Protein AF-A0A1Y2BRL6-F1 (afdb_monomer_lite)

Secondary structure (DSSP, 8-state):
----SSSHHHHHHHHHHHHHHHHHHHHHHHHHHHSSEEEE--GGGS-HHHHHHHHHHHHH-SSS--EEEEEEEEPPS-THHHHTS-HHHHHHHHHHHHHHHHHSTTTHHHHHHTT--S-GGG----TT-EETTEEEEEE-SSEEEEEE-BTTB-EEEEEEE-SSEEEEEEEESS--HHHHHHHHHHHHHHHHHHHSPP-----

pLDDT: mean 74.44, std 17.27, range [34.88, 94.88]

Structure (mmCIF, N/CA/C/O backbone):
data_AF-A0A1Y2BRL6-F1
#
_entry.id   AF-A0A1Y2BRL6-F1
#
loop_
_atom_site.group_PDB
_atom_site.id
_atom_site.type_symbol
_atom_site.label_atom_id
_atom_site.label_alt_id
_atom_site.label_comp_id
_atom_site.label_asym_id
_atom_site.label_entity_id
_atom_site.label_seq_id
_atom_site.pdbx_PDB_ins_code
_atom_site.Cartn_x
_atom_site.Cartn_y
_atom_site.Cartn_z
_atom_site.occupancy
_atom_site.B_iso_or_equiv
_atom_site.auth_seq_id
_atom_site.auth_comp_id
_atom_site.auth_asym_id
_atom_site.auth_atom_id
_atom_site.pdbx_PDB_model_num
ATOM 1 N N . MET A 1 1 ? -29.954 5.516 33.398 1.00 39.94 1 MET A N 1
ATOM 2 C CA . MET A 1 1 ? -30.327 4.181 32.870 1.00 39.94 1 MET A CA 1
ATOM 3 C C . MET A 1 1 ? -30.907 4.400 31.476 1.00 39.94 1 MET A C 1
ATOM 5 O O . MET A 1 1 ? -31.797 5.218 31.377 1.00 39.94 1 MET A O 1
ATOM 9 N N . GLY A 1 2 ? -30.430 3.829 30.373 1.00 38.41 2 GLY A N 1
ATOM 10 C CA . GLY A 1 2 ? -29.418 2.798 30.198 1.00 38.41 2 GLY A CA 1
ATOM 11 C C . GLY A 1 2 ? -28.639 2.985 28.890 1.00 38.41 2 GLY A C 1
ATOM 12 O O . GLY A 1 2 ? -29.201 3.290 27.846 1.00 38.41 2 GLY A O 1
ATOM 13 N N . ARG A 1 3 ? -27.325 2.765 28.984 1.00 45.12 3 ARG A N 1
ATOM 14 C CA . ARG A 1 3 ? -26.440 2.448 27.861 1.00 45.12 3 ARG A CA 1
ATOM 15 C C . ARG A 1 3 ? -26.805 1.051 27.358 1.00 45.12 3 ARG A C 1
ATOM 17 O O . ARG A 1 3 ? -26.467 0.087 28.038 1.00 45.12 3 ARG A O 1
ATOM 24 N N . LYS A 1 4 ? -27.474 0.930 26.211 1.00 42.34 4 LYS A N 1
ATOM 25 C CA . LYS A 1 4 ? -27.609 -0.338 25.467 1.00 42.34 4 LYS A CA 1
ATOM 26 C C . LYS A 1 4 ? -27.810 -0.091 23.964 1.00 42.34 4 LYS A C 1
ATOM 28 O O . LYS A 1 4 ? -28.773 -0.576 23.399 1.00 42.34 4 LYS A O 1
ATOM 33 N N . GLU A 1 5 ? -26.906 0.634 23.305 1.00 41.31 5 GLU A N 1
ATOM 34 C CA . GLU A 1 5 ? -26.904 0.679 21.823 1.00 41.31 5 GLU A CA 1
ATOM 35 C C . GLU A 1 5 ? -25.523 0.491 21.174 1.00 41.31 5 GLU A C 1
ATOM 37 O O . GLU A 1 5 ? -25.435 0.237 19.980 1.00 41.31 5 GLU A O 1
ATOM 42 N N . THR A 1 6 ? -24.424 0.477 21.932 1.00 44.44 6 THR A N 1
ATOM 43 C CA . THR A 1 6 ? -23.069 0.406 21.351 1.00 44.44 6 THR A CA 1
ATOM 44 C C . THR A 1 6 ? -22.516 -1.008 21.126 1.00 44.44 6 THR A C 1
ATOM 46 O O . THR A 1 6 ? -21.435 -1.149 20.565 1.00 44.44 6 THR A O 1
ATOM 49 N N . ALA A 1 7 ? -23.222 -2.073 21.525 1.00 44.88 7 ALA A N 1
ATOM 50 C CA . ALA A 1 7 ? -22.682 -3.440 21.464 1.00 44.88 7 ALA A CA 1
ATOM 51 C C . ALA A 1 7 ? -23.012 -4.207 20.163 1.00 44.88 7 ALA A C 1
ATOM 53 O O . ALA A 1 7 ? -22.203 -5.021 19.713 1.00 44.88 7 ALA A O 1
ATOM 54 N N . ASN A 1 8 ? -24.154 -3.931 19.517 1.00 44.16 8 ASN A N 1
ATOM 55 C CA . ASN A 1 8 ? -24.633 -4.729 18.373 1.00 44.16 8 ASN A CA 1
ATOM 56 C C . ASN A 1 8 ? -23.974 -4.384 17.027 1.00 44.16 8 ASN A C 1
ATOM 58 O O . ASN A 1 8 ? -23.940 -5.229 16.135 1.00 44.16 8 ASN A O 1
ATOM 62 N N . MET A 1 9 ? -23.390 -3.190 16.885 1.00 41.25 9 MET A N 1
ATOM 63 C CA . MET A 1 9 ? -22.643 -2.810 15.676 1.00 41.25 9 MET A CA 1
ATOM 64 C C . MET A 1 9 ? -21.350 -3.632 15.505 1.00 41.25 9 MET A C 1
ATOM 66 O O . MET A 1 9 ? -20.935 -3.899 14.380 1.00 41.25 9 MET A O 1
ATOM 70 N N . SER A 1 10 ? -20.758 -4.114 16.608 1.00 61.09 10 SER A N 1
ATOM 71 C CA . SER A 1 10 ? -19.451 -4.790 16.597 1.00 61.09 10 SER A CA 1
ATOM 72 C C . SER A 1 10 ? -19.470 -6.189 15.969 1.00 61.09 10 SER A C 1
ATOM 74 O O . SER A 1 10 ? -18.522 -6.569 15.285 1.00 61.09 10 SER A O 1
ATOM 76 N N . HIS A 1 11 ? -20.548 -6.958 16.149 1.00 47.69 11 HIS A N 1
ATOM 77 C CA . HIS A 1 11 ? -20.628 -8.327 15.635 1.00 47.69 11 HIS A CA 1
ATOM 78 C C . HIS A 1 11 ? -20.943 -8.367 14.143 1.00 47.69 11 HIS A C 1
ATOM 80 O O . HIS A 1 11 ? -20.344 -9.158 13.424 1.00 47.69 11 HIS A O 1
ATOM 86 N N . LEU A 1 12 ? -21.825 -7.486 13.667 1.00 47.12 12 LEU A N 1
ATOM 87 C CA . LEU A 1 12 ? -22.151 -7.362 12.245 1.00 47.12 12 LEU A CA 1
ATOM 88 C C . LEU A 1 12 ? -20.961 -6.848 11.430 1.00 47.12 12 LEU A C 1
ATOM 90 O O . LEU A 1 12 ? -20.689 -7.386 10.363 1.00 47.12 12 LEU A O 1
ATOM 94 N N . GLN A 1 13 ? -20.203 -5.879 11.953 1.00 51.66 13 GLN A N 1
ATOM 95 C CA . GLN A 1 13 ? -18.965 -5.415 11.319 1.00 51.66 13 GLN A CA 1
ATOM 96 C C . GLN A 1 13 ? -17.903 -6.516 11.283 1.00 51.66 13 GLN A C 1
ATOM 98 O O . GLN A 1 13 ? -17.329 -6.774 10.231 1.00 51.66 13 GLN A O 1
ATOM 103 N N . ARG A 1 14 ? -17.689 -7.234 12.393 1.00 48.72 14 ARG A N 1
ATOM 104 C CA . ARG A 1 14 ? -16.751 -8.370 12.434 1.00 48.72 14 ARG A CA 1
ATOM 105 C C . ARG A 1 14 ? -17.177 -9.517 11.521 1.00 48.72 14 ARG A C 1
ATOM 107 O O . ARG A 1 14 ? -16.322 -10.138 10.903 1.00 48.72 14 ARG A O 1
ATOM 114 N N . PHE A 1 15 ? -18.477 -9.780 11.405 1.00 48.25 15 PHE A N 1
ATOM 115 C CA . PHE A 1 15 ? -19.015 -10.804 10.512 1.00 48.25 15 PHE A CA 1
ATOM 116 C C . PHE A 1 15 ? -18.902 -10.398 9.037 1.00 48.25 15 PHE A C 1
ATOM 118 O O . PHE A 1 15 ? -18.554 -11.221 8.194 1.00 48.25 15 PHE A O 1
ATOM 125 N N . ALA A 1 16 ? -19.130 -9.123 8.712 1.00 49.31 16 ALA A N 1
ATOM 126 C CA . ALA A 1 16 ? -18.907 -8.587 7.370 1.00 49.31 16 ALA A CA 1
ATOM 127 C C . ALA A 1 16 ? -17.417 -8.626 6.990 1.00 49.31 16 ALA A C 1
ATOM 129 O O . ALA A 1 16 ? -17.071 -9.017 5.875 1.00 49.31 16 ALA A O 1
ATOM 130 N N . VAL A 1 17 ? -16.523 -8.307 7.932 1.00 48.41 17 VAL A N 1
ATOM 131 C CA . VAL A 1 17 ? -15.072 -8.452 7.759 1.00 48.41 17 VAL A CA 1
ATOM 132 C C . VAL A 1 17 ? -14.705 -9.925 7.565 1.00 48.41 17 VAL A C 1
ATOM 134 O O . VAL A 1 17 ? -14.016 -10.241 6.604 1.00 48.41 17 VAL A O 1
ATOM 137 N N . SER A 1 18 ? -15.218 -10.853 8.380 1.00 44.41 18 SER A N 1
ATOM 138 C CA . SER A 1 18 ? -14.871 -12.280 8.275 1.00 44.41 18 SER A CA 1
ATOM 139 C C . SER A 1 18 ? -15.376 -12.943 6.989 1.00 44.41 18 SER A C 1
ATOM 141 O O . SER A 1 18 ? -14.661 -13.744 6.381 1.00 44.41 18 SER A O 1
ATOM 143 N N . THR A 1 19 ? -16.575 -12.591 6.518 1.00 46.12 19 THR A N 1
ATOM 144 C CA . THR A 1 19 ? -17.104 -13.095 5.238 1.00 46.12 19 THR A CA 1
ATOM 145 C C . THR A 1 19 ? -16.355 -12.505 4.044 1.00 46.12 19 THR A C 1
ATOM 147 O O . THR A 1 19 ? -16.078 -13.229 3.082 1.00 46.12 19 THR A O 1
ATOM 150 N N . THR A 1 20 ? -15.928 -11.242 4.129 1.00 53.34 20 THR A N 1
ATOM 151 C CA . THR A 1 20 ? -15.038 -10.613 3.137 1.00 53.34 20 THR A CA 1
ATOM 152 C C . THR A 1 20 ? -13.656 -11.270 3.132 1.00 53.34 20 THR A C 1
ATOM 154 O O . THR A 1 20 ? -13.141 -11.588 2.063 1.00 53.34 20 THR A O 1
ATOM 157 N N . VAL A 1 21 ? -13.089 -11.566 4.307 1.00 48.84 21 VAL A N 1
ATOM 158 C CA . VAL A 1 21 ? -11.812 -12.285 4.454 1.00 48.84 21 VAL A CA 1
ATOM 159 C C . VAL A 1 21 ? -11.911 -13.694 3.874 1.00 48.84 21 VAL A C 1
ATOM 161 O O . VAL A 1 21 ? -11.007 -14.113 3.169 1.00 48.84 21 VAL A O 1
ATOM 164 N N . THR A 1 22 ? -13.012 -14.418 4.098 1.00 48.81 22 THR A N 1
ATOM 165 C CA . THR A 1 22 ? -13.165 -15.808 3.625 1.00 48.81 22 THR A CA 1
ATOM 166 C C . THR A 1 22 ? -13.358 -15.886 2.113 1.00 48.81 22 THR A C 1
ATOM 168 O O . THR A 1 22 ? -12.638 -16.614 1.433 1.00 48.81 22 THR A O 1
ATOM 171 N N . THR A 1 23 ? -14.290 -15.098 1.564 1.00 51.53 23 THR A N 1
ATOM 172 C CA . THR A 1 23 ? -14.472 -14.968 0.102 1.00 51.53 23 THR A CA 1
ATOM 173 C C . THR A 1 23 ? -13.183 -14.477 -0.545 1.00 51.53 23 THR A C 1
ATOM 175 O O . THR A 1 23 ? -12.819 -14.865 -1.656 1.00 51.53 23 THR A O 1
ATOM 178 N N . GLY A 1 24 ? -12.464 -13.662 0.215 1.00 50.97 24 GLY A N 1
ATOM 179 C CA . GLY A 1 24 ? -11.163 -13.198 -0.128 1.00 50.97 24 GLY A CA 1
ATOM 180 C C . GLY A 1 24 ? -10.116 -14.294 -0.240 1.00 50.97 24 GLY A C 1
ATOM 181 O O . GLY A 1 24 ? -9.576 -14.521 -1.313 1.00 50.97 24 GLY A O 1
ATOM 182 N N . LEU A 1 25 ? -9.883 -15.054 0.822 1.00 48.84 25 LEU A N 1
ATOM 183 C CA . LEU A 1 25 ? -8.909 -16.146 0.865 1.00 48.84 25 LEU A CA 1
ATOM 184 C C . LEU A 1 25 ? -8.983 -17.066 -0.368 1.00 48.84 25 LEU A C 1
ATOM 186 O O . LEU A 1 25 ? -7.941 -17.411 -0.923 1.00 48.84 25 LEU A O 1
ATOM 190 N N . PHE A 1 26 ? -10.184 -17.378 -0.870 1.00 48.12 26 PHE A N 1
ATOM 191 C CA . PHE A 1 26 ? -10.352 -18.152 -2.107 1.00 48.12 26 PHE A CA 1
ATOM 192 C C . PHE A 1 26 ? -9.963 -17.387 -3.386 1.00 48.12 26 PHE A C 1
ATOM 194 O O . PHE A 1 26 ? -9.294 -17.950 -4.254 1.00 48.12 26 PHE A O 1
ATOM 201 N N . ALA A 1 27 ? -10.308 -16.102 -3.506 1.00 50.66 27 ALA A N 1
ATOM 202 C CA . ALA A 1 27 ? -9.871 -15.253 -4.620 1.00 50.66 27 ALA A CA 1
ATOM 203 C C . ALA A 1 27 ? -8.354 -14.966 -4.589 1.00 50.66 27 ALA A C 1
ATOM 205 O O . ALA A 1 27 ? -7.716 -14.837 -5.634 1.00 50.66 27 ALA A O 1
ATOM 206 N N . GLY A 1 28 ? -7.762 -14.905 -3.396 1.00 49.47 28 GLY A N 1
ATOM 207 C CA . GLY A 1 28 ? -6.346 -14.626 -3.173 1.00 49.47 28 GLY A CA 1
ATOM 208 C C . GLY A 1 28 ? -5.468 -15.818 -3.430 1.00 49.47 28 GLY A C 1
ATOM 209 O O . GLY A 1 28 ? -4.431 -15.673 -4.062 1.00 49.47 28 GLY A O 1
ATOM 210 N N . ALA A 1 29 ? -5.905 -17.001 -2.998 1.00 52.38 29 ALA A N 1
ATOM 211 C CA . ALA A 1 29 ? -5.259 -18.250 -3.362 1.00 52.38 29 ALA A CA 1
ATOM 212 C C . ALA A 1 29 ? -5.254 -18.420 -4.888 1.00 52.38 29 ALA A C 1
ATOM 214 O O . ALA A 1 29 ? -4.214 -18.723 -5.464 1.00 52.38 29 ALA A O 1
ATOM 215 N N . TYR A 1 30 ? -6.374 -18.133 -5.561 1.00 51.88 30 TYR A N 1
ATOM 216 C CA . TYR A 1 30 ? -6.442 -18.178 -7.021 1.00 51.88 30 TYR A CA 1
ATOM 217 C C . TYR A 1 30 ? -5.456 -17.196 -7.679 1.00 51.88 30 TYR A C 1
ATOM 219 O O . TYR A 1 30 ? -4.678 -17.592 -8.541 1.00 51.88 30 TYR A O 1
ATOM 227 N N . LEU A 1 31 ? -5.408 -15.939 -7.221 1.00 51.28 31 LEU A N 1
ATOM 228 C CA . LEU A 1 31 ? -4.461 -14.948 -7.741 1.00 51.28 31 LEU A CA 1
ATOM 229 C C . LEU A 1 31 ? -3.003 -15.273 -7.400 1.00 51.28 31 LEU A C 1
ATOM 231 O O . LEU A 1 31 ? -2.153 -15.095 -8.257 1.00 51.28 31 LEU A O 1
ATOM 235 N N . TYR A 1 32 ? -2.696 -15.789 -6.212 1.00 50.69 32 TYR A N 1
ATOM 236 C CA . TYR A 1 32 ? -1.339 -16.201 -5.834 1.00 50.69 32 TYR A CA 1
ATOM 237 C C . TYR A 1 32 ? -0.772 -17.263 -6.787 1.00 50.69 32 TYR A C 1
ATOM 239 O O . TYR A 1 32 ? 0.420 -17.256 -7.080 1.00 50.69 32 TYR A O 1
ATOM 247 N N . TYR A 1 33 ? -1.627 -18.145 -7.314 1.00 49.62 33 TYR A N 1
ATOM 248 C CA . TYR A 1 33 ? -1.226 -19.171 -8.278 1.00 49.62 33 TYR A CA 1
ATOM 249 C C . TYR A 1 33 ? -1.189 -18.692 -9.738 1.00 49.62 33 TYR A C 1
ATOM 251 O O . TYR A 1 33 ? -0.527 -19.329 -10.555 1.00 49.62 33 TYR A O 1
ATOM 259 N N . THR A 1 34 ? -1.870 -17.595 -10.092 1.00 52.31 34 THR A N 1
ATOM 260 C CA . THR A 1 34 ? -2.011 -17.158 -11.498 1.00 52.31 34 THR A CA 1
ATOM 261 C C . THR A 1 34 ? -1.529 -15.732 -11.794 1.00 52.31 34 THR A C 1
ATOM 263 O O . THR A 1 34 ? -1.549 -15.318 -12.952 1.00 52.31 34 THR A O 1
ATOM 266 N N . SER A 1 35 ? -1.151 -14.943 -10.786 1.00 59.53 35 SER A N 1
ATOM 267 C CA . SER A 1 35 ? -0.779 -13.528 -10.920 1.00 59.53 35 SER A CA 1
ATOM 268 C C . SER A 1 35 ? 0.744 -13.342 -10.931 1.00 59.53 35 SER A C 1
ATOM 270 O O . SER A 1 35 ? 1.459 -14.037 -10.213 1.00 59.53 35 SER A O 1
ATOM 272 N N . PRO A 1 36 ? 1.272 -12.361 -11.688 1.00 70.50 36 PRO A N 1
ATOM 273 C CA . PRO A 1 36 ? 2.671 -11.934 -11.592 1.00 70.50 36 PRO A CA 1
ATOM 274 C C . PRO A 1 36 ? 3.028 -11.234 -10.262 1.00 70.50 36 PRO A C 1
ATOM 276 O O . PRO A 1 36 ? 4.142 -10.726 -10.136 1.00 70.50 36 PRO A O 1
ATOM 279 N N . VAL A 1 37 ? 2.111 -11.159 -9.289 1.00 82.12 37 VAL A N 1
ATOM 280 C CA . VAL A 1 37 ? 2.390 -10.647 -7.942 1.00 82.12 37 VAL A CA 1
ATOM 281 C C . VAL A 1 37 ? 3.278 -11.633 -7.175 1.00 82.12 37 VAL A C 1
ATOM 283 O O . VAL A 1 37 ? 2.961 -12.813 -7.045 1.00 82.12 37 VAL A O 1
ATOM 286 N N . ARG A 1 38 ? 4.386 -11.142 -6.620 1.00 84.56 38 ARG A N 1
ATOM 287 C CA . ARG A 1 38 ? 5.360 -11.910 -5.841 1.00 84.56 38 ARG A CA 1
ATOM 288 C C . ARG A 1 38 ? 5.350 -11.445 -4.393 1.00 84.56 38 ARG A C 1
ATOM 290 O O . ARG A 1 38 ? 5.444 -10.254 -4.122 1.00 84.56 38 ARG A O 1
ATOM 297 N N . ALA A 1 39 ? 5.267 -12.392 -3.464 1.00 86.12 39 ALA A N 1
ATOM 298 C CA . ALA A 1 39 ? 5.444 -12.115 -2.043 1.00 86.12 39 ALA A CA 1
ATOM 299 C C . ALA A 1 39 ? 6.937 -12.127 -1.687 1.00 86.12 39 ALA A C 1
ATOM 301 O O . ALA A 1 39 ? 7.639 -13.097 -1.991 1.00 86.12 39 ALA A O 1
ATOM 302 N N . ILE A 1 40 ? 7.403 -11.084 -1.007 1.00 86.94 40 ILE A N 1
ATOM 303 C CA . ILE A 1 40 ? 8.745 -11.023 -0.436 1.00 86.94 40 ILE A CA 1
ATOM 304 C C . ILE A 1 40 ? 8.731 -11.734 0.919 1.00 86.94 40 ILE A C 1
ATOM 306 O O . ILE A 1 40 ? 7.891 -11.461 1.774 1.00 86.94 40 ILE A O 1
ATOM 310 N N . LYS A 1 41 ? 9.640 -12.699 1.097 1.00 85.75 41 LYS A N 1
ATOM 311 C CA . LYS A 1 41 ? 9.655 -13.596 2.268 1.00 85.75 41 LYS A CA 1
ATOM 312 C C . LYS A 1 41 ? 10.572 -13.126 3.395 1.00 85.75 41 LYS A C 1
ATOM 314 O O . LYS A 1 41 ? 10.453 -13.620 4.512 1.00 85.75 41 LYS A O 1
ATOM 319 N N . ARG A 1 42 ? 11.509 -12.230 3.093 1.00 87.56 42 ARG A N 1
ATOM 320 C CA . ARG A 1 42 ? 12.540 -11.740 4.008 1.00 87.56 42 ARG A CA 1
ATOM 321 C C . ARG A 1 42 ? 12.442 -10.232 4.123 1.00 87.56 42 ARG A C 1
ATOM 323 O O . ARG A 1 42 ? 12.252 -9.561 3.115 1.00 87.56 42 ARG A O 1
ATOM 330 N N . ILE A 1 43 ? 12.552 -9.710 5.339 1.00 87.62 43 ILE A N 1
ATOM 331 C CA . ILE A 1 43 ? 12.422 -8.268 5.565 1.00 87.62 43 ILE A CA 1
ATOM 332 C C . ILE A 1 43 ? 13.597 -7.513 4.934 1.00 87.62 43 ILE A C 1
ATOM 334 O O . ILE A 1 43 ? 13.429 -6.403 4.445 1.00 87.62 43 ILE A O 1
ATOM 338 N N . GLU A 1 44 ? 14.763 -8.151 4.865 1.00 92.12 44 GLU A N 1
ATOM 339 C CA . GLU A 1 44 ? 15.990 -7.608 4.284 1.00 92.12 44 GLU A CA 1
ATOM 340 C C . GLU A 1 44 ? 15.868 -7.373 2.771 1.00 92.12 44 GLU A C 1
ATOM 342 O O . GLU A 1 44 ? 16.565 -6.521 2.227 1.00 92.12 44 GLU A O 1
ATOM 347 N N . ASP A 1 45 ? 14.950 -8.085 2.110 1.00 89.19 45 ASP A N 1
ATOM 348 C CA . ASP A 1 45 ? 14.662 -7.949 0.678 1.00 89.19 45 ASP A CA 1
ATOM 349 C C . ASP A 1 45 ? 13.622 -6.840 0.391 1.00 89.19 45 ASP A C 1
ATOM 351 O O . ASP A 1 45 ? 13.196 -6.660 -0.751 1.00 89.19 45 ASP A O 1
ATOM 355 N N . THR A 1 46 ? 13.169 -6.109 1.418 1.00 90.31 46 THR A N 1
ATOM 356 C CA . THR A 1 46 ? 12.244 -4.970 1.274 1.00 90.31 46 THR A CA 1
ATOM 357 C C . THR A 1 46 ? 12.993 -3.629 1.248 1.00 90.31 46 THR A C 1
ATOM 359 O O . THR A 1 46 ? 14.133 -3.555 1.705 1.00 90.31 46 THR A O 1
ATOM 362 N N . PRO A 1 47 ? 12.384 -2.542 0.742 1.00 89.69 47 PRO A N 1
ATOM 363 C CA . PRO A 1 47 ? 12.981 -1.204 0.756 1.00 89.69 47 PRO A CA 1
ATOM 364 C C . PRO A 1 47 ? 13.320 -0.708 2.168 1.00 89.69 47 PRO A C 1
ATOM 366 O O . PRO A 1 47 ? 12.581 -0.963 3.118 1.00 89.69 47 PRO A O 1
ATOM 369 N N . SER A 1 48 ? 14.400 0.064 2.307 1.00 88.75 48 SER A N 1
ATOM 370 C CA . SER A 1 48 ? 14.873 0.569 3.606 1.00 88.75 48 SER A CA 1
ATOM 371 C C . SER A 1 48 ? 13.829 1.396 4.358 1.00 88.75 48 SER A C 1
ATOM 373 O O . SER A 1 48 ? 13.733 1.269 5.574 1.00 88.75 48 SER A O 1
ATOM 375 N N . ALA A 1 49 ? 13.011 2.185 3.656 1.00 85.56 49 ALA A N 1
ATOM 376 C CA . ALA A 1 49 ? 11.916 2.941 4.263 1.00 85.56 49 ALA A CA 1
ATOM 377 C C . ALA A 1 49 ? 10.859 2.022 4.899 1.00 85.56 49 ALA A C 1
ATOM 379 O O . ALA A 1 49 ? 10.395 2.275 6.007 1.00 85.56 49 ALA A O 1
ATOM 380 N N . PHE A 1 50 ? 10.529 0.898 4.252 1.00 89.31 50 PHE A N 1
ATOM 381 C CA . PHE A 1 50 ? 9.628 -0.099 4.832 1.00 89.31 50 PHE A CA 1
ATOM 382 C C . PHE A 1 50 ? 10.235 -0.749 6.081 1.00 89.31 50 PHE A C 1
ATOM 384 O O . PHE A 1 50 ? 9.555 -0.917 7.094 1.00 89.31 50 PHE A O 1
ATOM 391 N N . GLN A 1 51 ? 11.527 -1.086 6.024 1.00 90.88 51 GLN A N 1
ATOM 392 C CA . GLN A 1 51 ? 12.250 -1.643 7.168 1.00 90.88 51 GLN A CA 1
ATOM 393 C C . GLN A 1 51 ? 12.278 -0.657 8.344 1.00 90.88 51 GLN A C 1
ATOM 395 O O . GLN A 1 51 ? 12.027 -1.066 9.476 1.00 90.88 51 GLN A O 1
ATOM 400 N N . ALA A 1 52 ? 12.538 0.627 8.080 1.00 86.44 52 ALA A N 1
ATOM 401 C CA . ALA A 1 52 ? 12.536 1.690 9.083 1.00 86.44 52 ALA A CA 1
ATOM 402 C C . ALA A 1 52 ? 11.150 1.857 9.718 1.00 86.44 52 ALA A C 1
ATOM 404 O O . ALA A 1 52 ? 11.031 1.744 10.935 1.00 86.44 52 ALA A O 1
ATOM 405 N N . ALA A 1 53 ? 10.091 1.966 8.909 1.00 84.38 53 ALA A N 1
ATOM 406 C CA . ALA A 1 53 ? 8.718 2.059 9.402 1.00 84.38 53 ALA A CA 1
ATOM 407 C C . ALA A 1 53 ? 8.332 0.861 10.292 1.00 84.38 53 ALA A C 1
ATOM 409 O O . ALA A 1 53 ? 7.695 1.027 11.333 1.00 84.38 53 ALA A O 1
ATOM 410 N N . LEU A 1 54 ? 8.752 -0.357 9.927 1.00 86.69 54 LEU A N 1
ATOM 411 C CA . LEU A 1 54 ? 8.527 -1.545 10.753 1.00 86.69 54 LEU A CA 1
ATOM 412 C C . LEU A 1 54 ? 9.284 -1.473 12.089 1.00 86.69 54 LEU A C 1
ATOM 414 O O . LEU A 1 54 ? 8.755 -1.912 13.110 1.00 86.69 54 LEU A O 1
ATOM 418 N N . GLN A 1 55 ? 10.511 -0.950 12.103 1.00 84.25 55 GLN A N 1
ATOM 419 C CA . GLN A 1 55 ? 11.300 -0.785 13.330 1.00 84.25 55 GLN A CA 1
ATOM 420 C C . GLN A 1 55 ? 10.731 0.314 14.238 1.00 84.25 55 GLN A C 1
ATOM 422 O O . GLN A 1 55 ? 10.589 0.100 15.442 1.00 84.25 55 GLN A O 1
ATOM 427 N N . ASP A 1 56 ? 10.323 1.451 13.682 1.00 78.62 56 ASP A N 1
ATOM 428 C CA . ASP A 1 56 ? 9.747 2.565 14.446 1.00 78.62 56 ASP A CA 1
ATOM 429 C C . ASP A 1 56 ? 8.412 2.175 15.104 1.00 78.62 56 ASP A C 1
ATOM 431 O O . ASP A 1 56 ? 8.109 2.542 16.243 1.00 78.62 56 ASP A O 1
ATOM 435 N N . LEU A 1 57 ? 7.626 1.328 14.440 1.00 71.75 57 LEU A N 1
ATOM 436 C CA . LEU A 1 57 ? 6.391 0.791 15.011 1.00 71.75 57 LEU A CA 1
ATOM 437 C C . LEU A 1 57 ? 6.646 -0.281 16.085 1.00 71.75 57 LEU A C 1
ATOM 439 O O . LEU A 1 57 ? 5.889 -0.370 17.052 1.00 71.75 57 LEU A O 1
ATOM 443 N N . LYS A 1 58 ? 7.745 -1.046 15.988 1.00 66.75 58 LYS A N 1
ATOM 444 C CA . LYS A 1 58 ? 8.179 -1.965 17.062 1.00 66.75 58 LYS A CA 1
ATOM 445 C C . LYS A 1 58 ? 8.555 -1.232 18.343 1.00 66.75 58 LYS A C 1
ATOM 447 O O . LYS A 1 58 ? 8.349 -1.771 19.425 1.00 66.75 58 LYS A O 1
ATOM 452 N N . THR A 1 59 ? 9.132 -0.037 18.234 1.00 63.00 59 THR A N 1
ATOM 453 C CA . THR A 1 59 ? 9.605 0.718 19.404 1.00 63.00 59 THR A CA 1
ATOM 454 C C . THR A 1 59 ? 8.491 1.492 20.113 1.00 63.00 59 THR A C 1
ATOM 456 O O . THR A 1 59 ? 8.616 1.776 21.302 1.00 63.00 59 THR A O 1
ATOM 459 N N . SER A 1 60 ? 7.388 1.795 19.419 1.00 63.50 60 SER A N 1
ATOM 460 C CA . SER A 1 60 ? 6.268 2.597 19.937 1.00 63.50 60 SER A CA 1
ATOM 461 C C . SER A 1 60 ? 5.098 1.786 20.516 1.00 63.50 60 SER A C 1
ATOM 463 O O . SER A 1 60 ? 4.268 2.348 21.232 1.00 63.50 60 SER A O 1
ATOM 465 N N . SER A 1 61 ? 5.023 0.477 20.255 1.00 57.50 61 SER A N 1
ATOM 466 C CA . SER A 1 61 ? 3.924 -0.386 20.709 1.00 57.50 61 SER A CA 1
ATOM 467 C C . SER A 1 61 ? 4.301 -1.246 21.922 1.00 57.50 61 SER A C 1
ATOM 469 O O . SER A 1 61 ? 5.370 -1.846 21.983 1.00 57.50 61 SER A O 1
ATOM 471 N N . PHE A 1 62 ? 3.376 -1.373 22.881 1.00 55.44 62 PHE A N 1
ATOM 472 C CA . PHE A 1 62 ? 3.487 -2.303 24.016 1.00 55.44 62 PHE A CA 1
ATOM 473 C C . PHE A 1 62 ? 3.305 -3.784 23.611 1.00 55.44 62 PHE A C 1
ATOM 475 O O . PHE A 1 62 ? 3.503 -4.671 24.447 1.00 55.44 62 PHE A O 1
ATOM 482 N N . ASN A 1 63 ? 2.937 -4.069 22.354 1.00 53.72 63 ASN A N 1
ATOM 483 C CA . ASN A 1 63 ? 2.739 -5.423 21.834 1.00 53.72 63 ASN A CA 1
ATOM 484 C C . ASN A 1 63 ? 3.969 -5.931 21.068 1.00 53.72 63 ASN A C 1
ATOM 486 O O . ASN A 1 63 ? 4.551 -5.242 20.238 1.00 53.72 63 ASN A O 1
ATOM 490 N N . LYS A 1 64 ? 4.383 -7.166 21.377 1.00 56.47 64 LYS A N 1
ATOM 491 C CA . LYS A 1 64 ? 5.767 -7.626 21.169 1.00 56.47 64 LYS A CA 1
ATOM 492 C C . LYS A 1 64 ? 6.109 -8.140 19.769 1.00 56.47 64 LYS A C 1
ATOM 494 O O . LYS A 1 64 ? 7.288 -8.357 19.522 1.00 56.47 64 LYS A O 1
ATOM 499 N N . ASN A 1 65 ? 5.147 -8.340 18.868 1.00 72.00 65 ASN A N 1
ATOM 500 C CA . ASN A 1 65 ? 5.403 -8.996 17.580 1.00 72.00 65 ASN A CA 1
ATOM 501 C C . ASN A 1 65 ? 4.524 -8.421 16.456 1.00 72.00 65 ASN A C 1
ATOM 503 O O . ASN A 1 65 ? 3.520 -9.045 16.110 1.00 72.00 65 ASN A O 1
ATOM 507 N N . PRO A 1 66 ? 4.877 -7.264 15.870 1.00 78.44 66 PRO A N 1
ATOM 508 C CA . PRO A 1 66 ? 4.193 -6.801 14.674 1.00 78.44 66 PRO A CA 1
ATOM 509 C C . PRO A 1 66 ? 4.376 -7.801 13.535 1.00 78.44 66 PRO A C 1
ATOM 511 O O . PRO A 1 66 ? 5.459 -8.377 13.354 1.00 78.44 66 PRO A O 1
ATOM 514 N N . THR A 1 67 ? 3.313 -7.993 12.764 1.00 85.44 67 THR A N 1
ATOM 515 C CA . THR A 1 67 ? 3.339 -8.822 11.559 1.00 85.44 67 THR A CA 1
ATOM 516 C C . THR A 1 67 ? 3.477 -7.937 10.330 1.00 85.44 67 THR A C 1
ATOM 518 O O . THR A 1 67 ? 3.188 -6.740 10.358 1.00 85.44 67 THR A O 1
ATOM 521 N N . TRP A 1 68 ? 3.999 -8.506 9.247 1.00 89.00 68 TRP A N 1
ATOM 522 C CA . TRP A 1 68 ? 4.191 -7.763 8.013 1.00 89.00 68 TRP A CA 1
ATOM 523 C C . TRP A 1 68 ? 4.017 -8.655 6.790 1.00 89.00 68 TRP A C 1
ATOM 525 O O . TRP A 1 68 ? 4.234 -9.872 6.826 1.00 89.00 68 TRP A O 1
ATOM 535 N N . GLY A 1 69 ? 3.659 -8.009 5.687 1.00 89.69 69 GLY A N 1
ATOM 536 C CA . GLY A 1 69 ? 3.616 -8.602 4.361 1.00 89.69 69 GLY A CA 1
ATOM 537 C C . GLY A 1 69 ? 4.070 -7.583 3.329 1.00 89.69 69 GLY A C 1
ATOM 538 O O . GLY A 1 69 ? 3.763 -6.400 3.445 1.00 89.69 69 GLY A O 1
ATOM 539 N N . PHE A 1 70 ? 4.814 -8.033 2.323 1.00 90.88 70 PHE A N 1
ATOM 540 C CA . PHE A 1 70 ? 5.285 -7.168 1.249 1.00 90.88 70 PHE A CA 1
ATOM 541 C C . PHE A 1 70 ? 5.154 -7.883 -0.088 1.00 90.88 70 PHE A C 1
ATOM 543 O O . PHE A 1 70 ? 5.576 -9.032 -0.241 1.00 90.88 70 PHE A O 1
ATOM 550 N N . TYR A 1 71 ? 4.546 -7.200 -1.050 1.00 91.06 71 TYR A N 1
ATOM 551 C CA . TYR A 1 71 ? 4.204 -7.753 -2.349 1.00 91.06 71 TYR A CA 1
ATOM 552 C C . TYR A 1 71 ? 4.704 -6.832 -3.445 1.00 91.06 71 TYR A C 1
ATOM 554 O O . TYR A 1 71 ? 4.518 -5.618 -3.377 1.00 91.06 71 TYR A O 1
ATOM 562 N N . THR A 1 72 ? 5.300 -7.421 -4.473 1.00 89.69 72 THR A N 1
ATOM 563 C CA . THR A 1 72 ? 5.732 -6.711 -5.672 1.00 89.69 72 THR A CA 1
ATOM 564 C C . THR A 1 72 ? 5.021 -7.248 -6.894 1.00 89.69 72 THR A C 1
ATOM 566 O O . THR A 1 72 ? 4.588 -8.399 -6.940 1.00 89.69 72 THR A O 1
ATOM 569 N N . ARG A 1 73 ? 4.877 -6.405 -7.906 1.00 85.62 73 ARG A N 1
ATOM 570 C CA . ARG A 1 73 ? 4.381 -6.816 -9.208 1.00 85.62 73 ARG A CA 1
ATOM 571 C C . ARG A 1 73 ? 5.153 -6.098 -10.291 1.00 85.62 73 ARG A C 1
ATOM 573 O O . ARG A 1 73 ? 5.083 -4.872 -10.388 1.00 85.62 73 ARG A O 1
ATOM 580 N N . SER A 1 74 ? 5.776 -6.884 -11.159 1.00 76.75 74 SER A N 1
ATOM 581 C CA . SER A 1 74 ? 6.404 -6.353 -12.357 1.00 76.75 74 SER A CA 1
ATOM 582 C C . SER A 1 74 ? 5.368 -5.805 -13.321 1.00 76.75 74 SER A C 1
ATOM 584 O O . SER A 1 74 ? 4.304 -6.396 -13.552 1.00 76.75 74 SER A O 1
ATOM 586 N N . ARG A 1 75 ? 5.681 -4.645 -13.889 1.00 65.44 75 ARG A N 1
ATOM 587 C CA . ARG A 1 75 ? 4.892 -4.038 -14.954 1.00 65.44 75 ARG A CA 1
ATOM 588 C C . ARG A 1 75 ? 4.822 -5.008 -16.134 1.00 65.44 75 ARG A C 1
ATOM 590 O O . ARG A 1 75 ? 5.812 -5.627 -16.513 1.00 65.44 75 ARG A O 1
ATOM 597 N N . LEU A 1 76 ? 3.627 -5.142 -16.715 1.00 54.28 76 LEU A N 1
ATOM 598 C CA . LEU A 1 76 ? 3.422 -5.880 -17.966 1.00 54.28 76 LEU A CA 1
ATOM 599 C C . LEU A 1 76 ? 4.408 -5.376 -19.045 1.00 54.28 76 LEU A C 1
ATOM 601 O O . LEU A 1 76 ? 4.747 -4.194 -19.014 1.00 54.28 76 LEU A O 1
ATOM 605 N N . PRO A 1 77 ? 4.823 -6.220 -20.010 1.00 44.28 77 PRO A N 1
ATOM 606 C CA . PRO A 1 77 ? 6.030 -6.062 -20.843 1.00 44.28 77 PRO A CA 1
ATOM 607 C C . PRO A 1 77 ? 6.117 -4.834 -21.775 1.00 44.28 77 PRO A C 1
ATOM 609 O O . PRO A 1 77 ? 7.020 -4.769 -22.594 1.00 44.28 77 PRO A O 1
ATOM 612 N N . SER A 1 78 ? 5.270 -3.810 -21.630 1.00 45.06 78 SER A N 1
ATOM 613 C CA . SER A 1 78 ? 5.560 -2.460 -22.149 1.00 45.06 78 SER A CA 1
ATOM 614 C C . SER A 1 78 ? 6.418 -1.637 -21.165 1.00 45.06 78 SER A C 1
ATOM 616 O O . SER A 1 78 ? 6.250 -0.425 -21.079 1.00 45.06 78 SER A O 1
ATOM 618 N N . ALA A 1 79 ? 7.222 -2.293 -20.322 1.00 43.72 79 ALA A N 1
ATOM 619 C CA . ALA A 1 79 ? 7.831 -1.746 -19.103 1.00 43.72 79 ALA A CA 1
ATOM 620 C C . ALA A 1 79 ? 9.210 -1.090 -19.305 1.00 43.72 79 ALA A C 1
ATOM 622 O O . ALA A 1 79 ? 9.903 -0.821 -18.326 1.00 43.72 79 ALA A O 1
ATOM 623 N N . GLU A 1 80 ? 9.601 -0.797 -20.543 1.00 50.28 80 GLU A N 1
ATOM 624 C CA . GLU A 1 80 ? 10.844 -0.068 -20.841 1.00 50.28 80 GLU A CA 1
ATOM 625 C C . GLU A 1 80 ? 10.784 1.405 -20.380 1.00 50.28 80 GLU A C 1
ATOM 627 O O . GLU A 1 80 ? 11.815 2.051 -20.201 1.00 50.28 80 GLU A O 1
ATOM 632 N N . ASP A 1 81 ? 9.584 1.918 -20.087 1.00 57.25 81 ASP A N 1
ATOM 633 C CA . ASP A 1 81 ? 9.351 3.352 -19.919 1.00 57.25 81 ASP A CA 1
ATOM 634 C C . ASP A 1 81 ? 9.848 3.958 -18.599 1.00 57.25 81 ASP A C 1
ATOM 636 O O . ASP A 1 81 ? 10.028 5.168 -18.559 1.00 57.25 81 ASP A O 1
ATOM 640 N N . LEU A 1 82 ? 10.046 3.193 -17.509 1.00 58.62 82 LEU A N 1
ATOM 641 C CA . LEU A 1 82 ? 10.444 3.790 -16.217 1.00 58.62 82 LEU A CA 1
ATOM 642 C C . LEU A 1 82 ? 11.921 3.692 -15.879 1.00 58.62 82 LEU A C 1
ATOM 644 O O . LEU A 1 82 ? 12.432 4.614 -15.254 1.00 58.62 82 LEU A O 1
ATOM 648 N N . HIS A 1 83 ? 12.613 2.619 -16.252 1.00 64.06 83 HIS A N 1
ATOM 649 C CA . HIS A 1 83 ? 14.018 2.464 -15.868 1.00 64.06 83 HIS A CA 1
ATOM 650 C C . HIS A 1 83 ? 14.858 3.658 -16.359 1.00 64.06 83 HIS A C 1
ATOM 652 O O . HIS A 1 83 ? 15.599 4.262 -15.584 1.00 64.06 83 HIS A O 1
ATOM 658 N N . ASN A 1 84 ? 14.594 4.088 -17.598 1.00 66.19 84 ASN A N 1
ATOM 659 C CA . ASN A 1 84 ? 15.216 5.248 -18.238 1.00 66.19 84 ASN A CA 1
ATOM 660 C C . ASN A 1 84 ? 14.389 6.544 -18.126 1.00 66.19 84 ASN A C 1
ATOM 662 O O . ASN A 1 84 ? 14.757 7.558 -18.718 1.00 66.19 84 ASN A O 1
ATOM 666 N N . ALA A 1 85 ? 13.260 6.535 -17.408 1.00 66.69 85 ALA A N 1
ATOM 667 C CA . ALA A 1 85 ? 12.435 7.728 -17.268 1.00 66.69 85 ALA A CA 1
ATOM 668 C C . ALA A 1 85 ? 13.131 8.807 -16.428 1.00 66.69 85 ALA A C 1
ATOM 670 O O . ALA A 1 85 ? 13.787 8.493 -15.428 1.00 66.69 85 ALA A O 1
ATOM 671 N N . PRO A 1 86 ? 12.884 10.092 -16.736 1.00 76.62 86 PRO A N 1
ATOM 672 C CA . PRO A 1 86 ? 13.242 11.177 -15.834 1.00 76.62 86 PRO A CA 1
ATOM 673 C C . PRO A 1 86 ? 12.531 11.021 -14.479 1.00 76.62 86 PRO A C 1
ATOM 675 O O . PRO A 1 86 ? 11.434 10.463 -14.392 1.00 76.62 86 PRO A O 1
ATOM 678 N N . ILE A 1 87 ? 13.138 11.570 -13.420 1.00 77.62 87 ILE A N 1
ATOM 679 C CA . ILE A 1 87 ? 12.635 11.507 -12.032 1.00 77.62 87 ILE A CA 1
ATOM 680 C C . ILE A 1 87 ? 11.164 11.929 -11.945 1.00 77.62 87 ILE A C 1
ATOM 682 O O . ILE A 1 87 ? 10.371 11.261 -11.286 1.00 77.62 87 ILE A O 1
ATOM 686 N N . THR A 1 88 ? 10.779 12.983 -12.664 1.00 80.31 88 THR A N 1
ATOM 687 C CA . THR A 1 88 ? 9.406 13.500 -12.710 1.00 80.31 88 THR A CA 1
ATOM 688 C C . THR A 1 88 ? 8.405 12.424 -13.126 1.00 80.31 88 THR A C 1
ATOM 690 O O . THR A 1 88 ? 7.364 12.264 -12.501 1.00 80.31 88 THR A O 1
ATOM 693 N N . ARG A 1 89 ? 8.757 11.600 -14.119 1.00 79.62 89 ARG A N 1
ATOM 694 C CA . ARG A 1 89 ? 7.882 10.539 -14.622 1.00 79.62 89 ARG A CA 1
ATOM 695 C C . ARG A 1 89 ? 7.799 9.342 -13.665 1.00 79.62 89 ARG A C 1
ATOM 697 O O . ARG A 1 89 ? 6.756 8.693 -13.601 1.00 79.62 89 ARG A O 1
ATOM 704 N N . LYS A 1 90 ? 8.858 9.071 -12.888 1.00 79.62 90 LYS A N 1
ATOM 705 C CA . LYS A 1 90 ? 8.836 8.084 -11.786 1.00 79.62 90 LYS A CA 1
ATOM 706 C C . LYS A 1 90 ? 7.891 8.532 -10.664 1.00 79.62 90 LYS A C 1
ATOM 708 O O . LYS A 1 90 ? 7.069 7.741 -10.205 1.00 79.62 90 LYS A O 1
ATOM 713 N N . GLN A 1 91 ? 7.945 9.811 -10.297 1.00 84.12 91 GLN A N 1
ATOM 714 C CA . GLN A 1 91 ? 7.059 10.399 -9.289 1.00 84.12 91 GLN A CA 1
ATOM 715 C C . GLN A 1 91 ? 5.596 10.419 -9.747 1.00 84.12 91 GLN A C 1
ATOM 717 O O . GLN A 1 91 ? 4.720 10.008 -8.992 1.00 84.12 91 GLN A O 1
ATOM 722 N N . GLU A 1 92 ? 5.327 10.812 -10.995 1.00 84.50 92 GLU A N 1
ATOM 723 C CA . GLU A 1 92 ? 3.985 10.735 -11.590 1.00 84.50 92 GLU A CA 1
ATOM 724 C C . GLU A 1 92 ? 3.438 9.308 -11.564 1.00 84.50 92 GLU A C 1
ATOM 726 O O . GLU A 1 92 ? 2.305 9.085 -11.151 1.00 84.50 92 GLU A O 1
ATOM 731 N N . ALA A 1 93 ? 4.253 8.323 -11.949 1.00 84.12 93 ALA A N 1
ATOM 732 C CA . ALA A 1 93 ? 3.862 6.920 -11.916 1.00 84.12 93 ALA A CA 1
ATOM 733 C C . ALA A 1 93 ? 3.518 6.425 -10.503 1.00 84.12 93 ALA A C 1
ATOM 735 O O . ALA A 1 93 ? 2.611 5.606 -10.348 1.00 84.12 93 ALA A O 1
ATOM 736 N N . PHE A 1 94 ? 4.237 6.896 -9.4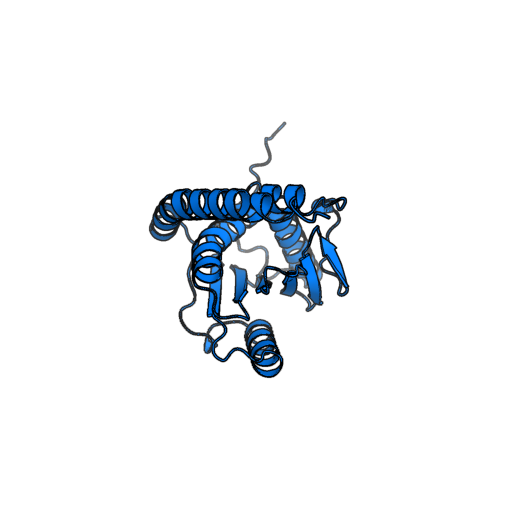83 1.00 90.38 94 PHE A N 1
ATOM 737 C CA . PHE A 1 94 ? 3.911 6.616 -8.089 1.00 90.38 94 PHE A CA 1
ATOM 738 C C . PHE A 1 94 ? 2.573 7.250 -7.676 1.00 90.38 94 PHE A C 1
ATOM 740 O O . PHE A 1 94 ? 1.744 6.592 -7.038 1.00 90.38 94 PHE A O 1
ATOM 747 N N . THR A 1 95 ? 2.350 8.510 -8.053 1.00 90.94 95 THR A N 1
ATOM 748 C CA . THR A 1 95 ? 1.089 9.208 -7.794 1.00 90.94 95 THR A CA 1
ATOM 749 C C . THR A 1 95 ? -0.068 8.470 -8.466 1.00 90.94 95 THR A C 1
ATOM 751 O O . THR A 1 95 ? -0.996 8.055 -7.778 1.00 90.94 95 THR A O 1
ATOM 754 N N . GLU A 1 96 ? 0.027 8.178 -9.767 1.00 89.38 96 GLU A N 1
ATOM 755 C CA . GLU A 1 96 ? -0.973 7.401 -10.515 1.00 89.38 96 GLU A CA 1
ATOM 756 C C . GLU A 1 96 ? -1.260 6.045 -9.846 1.00 89.38 96 GLU A C 1
ATOM 758 O O . GLU A 1 96 ? -2.411 5.625 -9.733 1.00 89.38 96 GLU A O 1
ATOM 763 N N . PHE A 1 97 ? -0.220 5.353 -9.377 1.00 90.88 97 PHE A N 1
ATOM 764 C CA . PHE A 1 97 ? -0.361 4.082 -8.671 1.00 90.88 97 PHE A CA 1
ATOM 765 C C . PHE A 1 97 ? -1.143 4.219 -7.361 1.00 90.88 97 PHE A C 1
ATOM 767 O O . PHE A 1 97 ? -2.091 3.465 -7.136 1.00 90.88 97 PHE A O 1
ATOM 774 N N . THR A 1 98 ? -0.802 5.206 -6.533 1.00 92.62 98 THR A N 1
ATOM 775 C CA . THR A 1 98 ? -1.502 5.468 -5.267 1.00 92.62 98 THR A CA 1
ATOM 776 C C . THR A 1 98 ? -2.975 5.797 -5.510 1.00 92.62 98 THR A C 1
ATOM 778 O O . THR A 1 98 ? -3.863 5.213 -4.887 1.00 92.62 98 THR A O 1
ATOM 781 N N . GLN A 1 99 ? -3.247 6.692 -6.461 1.00 92.56 99 GLN A N 1
ATOM 782 C CA . GLN A 1 99 ? -4.605 7.094 -6.826 1.00 92.56 99 GLN A CA 1
ATOM 783 C C . GLN A 1 99 ? -5.440 5.895 -7.285 1.00 92.56 99 GLN A C 1
ATOM 785 O O . GLN A 1 99 ? -6.616 5.778 -6.942 1.00 92.56 99 GLN A O 1
ATOM 790 N N . ARG A 1 100 ? -4.832 4.954 -8.017 1.00 90.44 100 ARG A N 1
ATOM 791 C CA . ARG A 1 100 ? -5.502 3.716 -8.432 1.00 90.44 100 ARG A CA 1
ATOM 792 C C . ARG A 1 100 ? -5.753 2.749 -7.286 1.00 90.44 100 ARG A C 1
ATOM 794 O O . ARG A 1 100 ? -6.788 2.093 -7.307 1.00 90.44 100 ARG A O 1
ATOM 801 N N . ILE A 1 101 ? -4.864 2.654 -6.296 1.00 90.75 101 ILE A N 1
ATOM 802 C CA . ILE A 1 101 ? -5.132 1.861 -5.087 1.00 90.75 101 ILE A CA 1
ATOM 803 C C . ILE A 1 101 ? -6.381 2.403 -4.388 1.00 90.75 101 ILE A C 1
ATOM 805 O O . ILE A 1 101 ? -7.331 1.647 -4.177 1.00 90.75 101 ILE A O 1
ATOM 809 N N . PHE A 1 102 ? -6.419 3.705 -4.098 1.00 91.31 102 PHE A N 1
ATOM 810 C CA . PHE A 1 102 ? -7.553 4.331 -3.410 1.00 91.31 102 PHE A CA 1
ATOM 811 C C . PHE A 1 102 ? -8.833 4.364 -4.254 1.00 91.31 102 PHE A C 1
ATOM 813 O O . PHE A 1 102 ? -9.935 4.261 -3.718 1.00 91.31 102 PHE A O 1
ATOM 820 N N . GLY A 1 103 ? -8.700 4.444 -5.579 1.00 88.12 103 GLY A N 1
ATOM 821 C CA . GLY A 1 103 ? -9.808 4.347 -6.529 1.00 88.12 103 GLY A CA 1
ATOM 822 C C . GLY A 1 103 ? -10.252 2.914 -6.843 1.00 88.12 103 GLY A C 1
ATOM 823 O O . GLY A 1 103 ? -11.252 2.728 -7.542 1.00 88.12 103 GLY A O 1
ATOM 824 N N . SER A 1 104 ? -9.533 1.897 -6.358 1.00 86.00 104 SER A N 1
ATOM 825 C CA . SER A 1 104 ? -9.826 0.500 -6.673 1.00 86.00 104 SER A CA 1
ATOM 826 C C . SER A 1 104 ? -11.161 0.060 -6.079 1.00 86.00 104 SER A C 1
ATOM 828 O O . SER A 1 104 ? -11.582 0.473 -4.993 1.00 86.00 104 SER A O 1
ATOM 830 N N . LYS A 1 105 ? -11.817 -0.889 -6.751 1.00 81.31 105 LYS A N 1
ATOM 831 C CA . LYS A 1 105 ? -13.043 -1.507 -6.218 1.00 81.31 105 LYS A CA 1
ATOM 832 C C . LYS A 1 105 ? -12.811 -2.244 -4.893 1.00 81.31 105 LYS A C 1
ATOM 834 O O . LYS A 1 105 ? -13.756 -2.421 -4.132 1.00 81.31 105 LYS A O 1
ATOM 839 N N . TRP A 1 106 ? -11.574 -2.673 -4.640 1.00 79.94 106 TRP A N 1
ATOM 840 C CA . TRP A 1 106 ? -11.172 -3.389 -3.431 1.00 79.94 106 TRP A CA 1
ATOM 841 C C . TRP A 1 106 ? -11.005 -2.452 -2.234 1.00 79.94 106 TRP A C 1
ATOM 843 O O . TRP A 1 106 ? -11.259 -2.865 -1.108 1.00 79.94 106 TRP A O 1
ATOM 853 N N . TYR A 1 107 ? -10.653 -1.188 -2.480 1.00 79.62 107 TYR A N 1
ATOM 854 C CA . TYR A 1 107 ? -10.559 -0.154 -1.451 1.00 79.62 107 TYR A CA 1
ATOM 855 C C . TYR A 1 107 ? -11.883 0.604 -1.242 1.00 79.62 107 TYR A C 1
ATOM 857 O O . TYR A 1 107 ? -12.133 1.171 -0.183 1.00 79.62 107 TYR A O 1
ATOM 865 N N . LYS A 1 108 ? -12.791 0.561 -2.225 1.00 78.38 108 LYS A N 1
ATOM 866 C CA . LYS A 1 108 ? -14.069 1.290 -2.200 1.00 78.38 108 LYS A CA 1
ATOM 867 C C . LYS A 1 108 ? -14.931 1.022 -0.961 1.00 78.38 108 LYS A C 1
ATOM 869 O O . LYS A 1 108 ? -15.599 1.936 -0.489 1.00 78.38 108 LYS A O 1
ATOM 874 N N . LEU A 1 109 ? -14.947 -0.211 -0.447 1.00 71.06 109 LEU A N 1
ATOM 875 C CA . LEU A 1 109 ? -15.711 -0.533 0.763 1.00 71.06 109 LEU A CA 1
ATOM 876 C C . LEU A 1 109 ? -15.161 0.215 1.984 1.00 71.06 109 LEU A C 1
ATOM 878 O O . LEU A 1 109 ? -15.945 0.761 2.751 1.00 71.06 109 LEU A O 1
ATOM 882 N N . GLU A 1 110 ? -13.836 0.275 2.134 1.00 80.00 110 GLU A N 1
ATOM 883 C CA . GLU A 1 110 ? -13.189 1.035 3.207 1.00 80.00 110 GLU A CA 1
ATOM 884 C C . GLU A 1 110 ? -13.549 2.516 3.098 1.00 80.00 110 GLU A C 1
ATOM 886 O O . GLU A 1 110 ? -14.083 3.069 4.053 1.00 80.00 110 GLU A O 1
ATOM 891 N N . ALA A 1 111 ? -13.398 3.104 1.907 1.00 77.56 111 ALA A N 1
ATOM 892 C CA . ALA A 1 111 ? -13.704 4.513 1.669 1.00 77.56 111 ALA A CA 1
ATOM 893 C C . ALA A 1 111 ? -15.162 4.879 2.021 1.00 77.56 111 ALA A C 1
ATOM 895 O O . ALA A 1 111 ? -15.438 5.952 2.559 1.00 77.56 111 ALA A O 1
ATOM 896 N N . VAL A 1 112 ? -16.113 3.979 1.742 1.00 77.31 112 VAL A N 1
ATOM 897 C CA . VAL A 1 112 ? -17.522 4.160 2.129 1.00 77.31 112 VAL A CA 1
ATOM 898 C C . VAL A 1 112 ? -17.695 4.060 3.645 1.00 77.31 112 VAL A C 1
ATOM 900 O O . VAL A 1 112 ? -18.392 4.887 4.231 1.00 77.31 112 VAL A O 1
ATOM 903 N N . LEU A 1 113 ? -17.065 3.073 4.290 1.00 74.38 113 LEU A N 1
ATOM 904 C CA . LEU A 1 113 ? -17.162 2.861 5.738 1.00 74.38 113 LEU A CA 1
ATOM 905 C C . LEU A 1 113 ? -16.496 3.982 6.548 1.00 74.38 113 LEU A C 1
ATOM 907 O O . LEU A 1 113 ? -16.983 4.314 7.627 1.00 74.38 113 LEU A O 1
ATOM 911 N N . SER A 1 114 ? -15.427 4.587 6.032 1.00 78.62 114 SER A N 1
ATOM 912 C CA . SER A 1 114 ? -14.760 5.738 6.643 1.00 78.62 114 SER A CA 1
ATOM 913 C C . SER A 1 114 ? -15.467 7.068 6.361 1.00 78.62 114 SER A C 1
ATOM 915 O O . SER A 1 114 ? -15.068 8.096 6.904 1.00 78.62 114 SER A O 1
ATOM 917 N N . GLY A 1 115 ? -16.475 7.084 5.480 1.00 78.56 115 GLY A N 1
ATOM 918 C CA . GLY A 1 115 ? -17.119 8.315 5.023 1.00 78.56 115 GLY A CA 1
ATOM 919 C C . GLY A 1 115 ? -16.155 9.257 4.297 1.00 78.56 115 GLY A C 1
ATOM 920 O O . GLY A 1 115 ? -16.244 10.472 4.489 1.00 78.56 115 GLY A O 1
ATOM 921 N N . ALA A 1 116 ? -15.226 8.701 3.508 1.00 85.06 116 ALA A N 1
ATOM 922 C CA . ALA A 1 116 ? -14.251 9.475 2.745 1.00 85.06 116 ALA A CA 1
ATOM 923 C C . ALA A 1 116 ? -14.965 10.507 1.859 1.00 85.06 116 ALA A C 1
ATOM 925 O O . ALA A 1 116 ? -15.909 10.184 1.132 1.00 85.06 116 ALA A O 1
ATOM 926 N N . LYS A 1 117 ? -14.521 11.762 1.942 1.00 86.50 117 LYS A N 1
ATOM 927 C CA . LYS A 1 117 ? -15.004 12.867 1.091 1.00 86.50 117 LYS A CA 1
ATOM 928 C C . LYS A 1 117 ? -13.991 13.225 0.010 1.00 86.50 117 LYS A C 1
ATOM 930 O O . LYS A 1 117 ? -14.307 13.976 -0.907 1.00 86.50 117 LYS A O 1
ATOM 935 N N . GLU A 1 118 ? -12.777 12.715 0.159 1.00 90.19 118 GLU A N 1
ATOM 936 C CA . GLU A 1 118 ? -11.657 12.907 -0.735 1.00 90.19 118 GLU A CA 1
ATOM 937 C C . GLU A 1 118 ? -11.870 12.135 -2.040 1.00 90.19 118 GLU A C 1
ATOM 939 O O . GLU A 1 118 ? -12.451 11.047 -2.070 1.00 90.19 118 GLU A O 1
ATOM 944 N N . VAL A 1 119 ? -11.377 12.701 -3.138 1.00 90.31 119 VAL A N 1
ATOM 945 C CA . VAL A 1 119 ? -11.425 12.065 -4.453 1.00 90.31 119 VAL A CA 1
ATOM 946 C C . VAL A 1 119 ? -10.088 11.381 -4.697 1.00 90.31 119 VAL A C 1
ATOM 948 O O . VAL A 1 119 ? -9.036 12.007 -4.606 1.00 90.31 119 VAL A O 1
ATOM 951 N N . ALA A 1 120 ? -10.114 10.090 -5.036 1.00 90.19 120 ALA A N 1
ATOM 952 C CA . ALA A 1 120 ? -8.891 9.299 -5.194 1.00 90.19 120 ALA A CA 1
ATOM 953 C C . ALA A 1 120 ? -7.933 9.879 -6.249 1.00 90.19 120 ALA A C 1
ATOM 955 O O . ALA A 1 120 ? -6.727 9.742 -6.108 1.00 90.19 120 ALA A O 1
ATOM 956 N N . GLN A 1 121 ? -8.462 10.553 -7.276 1.00 92.44 121 GLN A N 1
ATOM 957 C CA . GLN A 1 121 ? -7.695 11.207 -8.347 1.00 92.44 121 GLN A CA 1
ATOM 958 C C . GLN A 1 121 ? -6.926 12.451 -7.882 1.00 92.44 121 GLN A C 1
ATOM 960 O O . GLN A 1 121 ? -5.992 12.870 -8.562 1.00 92.44 121 GLN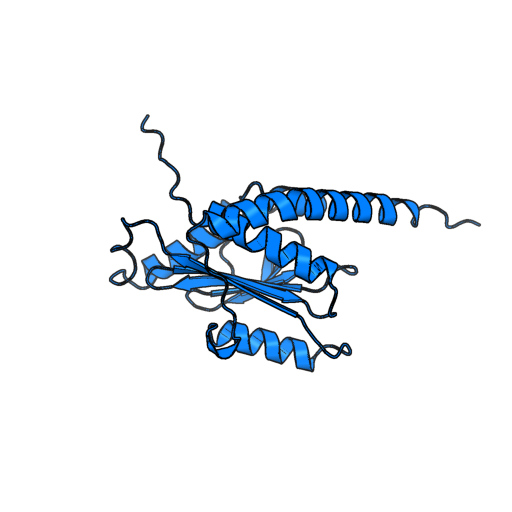 A O 1
ATOM 965 N N . ASP A 1 122 ? -7.288 13.022 -6.734 1.00 92.69 122 ASP A N 1
ATOM 966 C CA . ASP A 1 122 ? -6.628 14.209 -6.192 1.00 92.69 122 ASP A CA 1
ATOM 967 C C . ASP A 1 122 ? -5.475 13.842 -5.250 1.00 92.69 122 ASP A C 1
ATOM 969 O O . ASP A 1 122 ? -4.629 14.690 -4.968 1.00 92.69 122 ASP A O 1
ATOM 973 N N . VAL A 1 123 ? -5.388 12.577 -4.819 1.00 92.75 123 VAL A N 1
ATOM 974 C CA . VAL A 1 123 ? -4.390 12.114 -3.847 1.00 92.75 123 VAL A CA 1
ATOM 975 C C . VAL A 1 123 ? -2.971 12.270 -4.393 1.00 92.75 123 VAL A C 1
ATOM 977 O O . VAL A 1 123 ? -2.672 11.802 -5.494 1.00 92.75 123 VAL A O 1
ATOM 980 N N . GLN A 1 124 ? -2.089 12.899 -3.608 1.00 92.88 124 GLN A N 1
ATOM 981 C CA . GLN A 1 124 ? -0.681 13.145 -3.968 1.00 92.88 124 GLN A CA 1
ATOM 982 C C . GLN A 1 124 ? 0.336 12.430 -3.060 1.00 92.88 124 GLN A C 1
ATOM 984 O O . GLN A 1 124 ? 1.543 12.517 -3.301 1.00 92.88 124 GLN A O 1
ATOM 989 N N . SER A 1 125 ? -0.126 11.743 -2.016 1.00 92.88 125 SER A N 1
ATOM 990 C CA . SER A 1 125 ? 0.694 11.203 -0.924 1.00 92.88 125 SER A CA 1
ATOM 991 C C . SER A 1 125 ? 1.563 12.258 -0.245 1.00 92.88 125 SER A C 1
ATOM 993 O O . SER A 1 125 ? 2.734 12.018 0.036 1.00 92.88 125 SER A O 1
ATOM 995 N N . LYS A 1 126 ? 1.033 13.458 -0.004 1.00 93.25 126 LYS A N 1
ATOM 996 C CA . LYS A 1 126 ? 1.750 14.455 0.804 1.00 93.25 126 LYS A CA 1
ATOM 997 C C . LYS A 1 126 ? 1.686 14.055 2.271 1.00 93.25 126 LYS A C 1
ATOM 999 O O . LYS A 1 126 ? 0.656 13.585 2.740 1.00 93.25 126 LYS A O 1
ATOM 1004 N N . GLU A 1 127 ? 2.759 14.287 3.018 1.00 93.50 127 GLU A N 1
ATOM 1005 C CA . GLU A 1 127 ? 2.735 14.057 4.462 1.00 93.50 127 GLU A CA 1
ATOM 1006 C C . GLU A 1 127 ? 1.579 14.835 5.117 1.00 93.50 127 GLU A C 1
ATOM 1008 O O . GLU A 1 127 ? 1.339 16.007 4.821 1.00 93.50 127 GLU A O 1
ATOM 1013 N N . GLY A 1 128 ? 0.815 14.153 5.970 1.00 92.31 128 GLY A N 1
ATOM 1014 C CA . GLY A 1 128 ? -0.389 14.677 6.608 1.00 92.31 128 GLY A CA 1
ATOM 1015 C C . GLY A 1 128 ? -1.674 14.560 5.781 1.00 92.31 128 GLY A C 1
ATOM 1016 O O . GLY A 1 128 ? -2.752 14.714 6.362 1.00 92.31 128 GLY A O 1
ATOM 1017 N N . GLU A 1 129 ? -1.588 14.260 4.480 1.00 94.88 129 GLU A N 1
ATOM 1018 C CA . GLU A 1 129 ? -2.748 14.022 3.615 1.00 94.88 129 GLU A CA 1
ATOM 1019 C C . GLU A 1 129 ? -3.586 12.849 4.129 1.00 94.88 129 GLU A C 1
ATOM 1021 O O . GLU A 1 129 ? -3.064 11.900 4.721 1.00 94.88 129 GLU A O 1
ATOM 1026 N N . LYS A 1 130 ? -4.901 12.923 3.917 1.00 93.44 130 LYS A N 1
ATOM 1027 C CA . LYS A 1 130 ? -5.852 11.899 4.343 1.00 93.44 130 LYS A CA 1
ATOM 1028 C C . LYS A 1 130 ? -6.671 11.384 3.171 1.00 93.44 130 LYS A C 1
ATOM 1030 O O . LYS A 1 130 ? -6.958 12.130 2.242 1.00 93.44 130 LYS A O 1
ATOM 1035 N N . PHE A 1 131 ? -7.062 10.120 3.257 1.00 91.62 131 PHE A N 1
ATOM 1036 C CA . PHE A 1 131 ? -8.062 9.505 2.398 1.00 91.62 131 PHE A CA 1
ATOM 1037 C C . PHE A 1 131 ? -8.880 8.530 3.246 1.00 91.62 131 PHE A C 1
ATOM 1039 O O . PHE A 1 131 ? -8.387 7.467 3.631 1.00 91.62 131 PHE A O 1
ATOM 1046 N N . GLY A 1 132 ? -10.104 8.914 3.613 1.00 89.12 132 GLY A N 1
ATOM 1047 C CA . GLY A 1 132 ? -10.859 8.157 4.611 1.00 89.12 132 GLY A CA 1
ATOM 1048 C C . GLY A 1 132 ? -10.121 8.087 5.954 1.00 89.12 132 GLY A C 1
ATOM 1049 O O . GLY A 1 132 ? -9.687 9.110 6.488 1.00 89.12 132 GLY A O 1
ATOM 1050 N N . ASN A 1 133 ? -9.952 6.879 6.497 1.00 89.19 133 ASN A N 1
ATOM 1051 C CA . ASN A 1 133 ? -9.195 6.673 7.739 1.00 89.19 133 ASN A CA 1
ATOM 1052 C C . ASN A 1 133 ? -7.680 6.561 7.521 1.00 89.19 133 ASN A C 1
ATOM 1054 O O . ASN A 1 133 ? -6.932 6.491 8.495 1.00 89.19 133 ASN A O 1
ATOM 1058 N N . MET A 1 134 ? -7.203 6.573 6.276 1.00 91.94 134 MET A N 1
ATOM 1059 C CA . MET A 1 134 ? -5.774 6.563 5.990 1.00 91.94 134 MET A CA 1
ATOM 1060 C C . MET A 1 134 ? -5.178 7.957 6.080 1.00 91.94 134 MET A C 1
ATOM 1062 O O . MET A 1 134 ? -5.702 8.905 5.499 1.00 91.94 134 MET A O 1
ATOM 1066 N N . LYS A 1 135 ? -4.047 8.077 6.775 1.00 93.56 135 LYS A N 1
ATOM 1067 C CA . LYS A 1 135 ? -3.237 9.294 6.852 1.00 93.56 135 LYS A CA 1
ATOM 1068 C C . LYS A 1 135 ? -1.829 9.006 6.349 1.00 93.56 135 LYS A C 1
ATOM 1070 O O . LYS A 1 135 ? -1.162 8.129 6.885 1.00 93.56 135 LYS A O 1
ATOM 1075 N N . CYS A 1 136 ? -1.350 9.767 5.374 1.00 94.56 136 CYS A N 1
ATOM 1076 C CA . CYS A 1 136 ? 0.038 9.703 4.939 1.00 94.56 136 CYS A CA 1
ATOM 1077 C C . CYS A 1 136 ? 0.922 10.234 6.073 1.00 94.56 136 CYS A C 1
ATOM 1079 O O . CYS A 1 136 ? 0.804 11.397 6.464 1.00 94.56 136 CYS A O 1
ATOM 1081 N N . ILE A 1 137 ? 1.766 9.378 6.641 1.00 92.31 137 ILE A N 1
ATOM 1082 C CA . ILE A 1 137 ? 2.676 9.741 7.736 1.00 92.31 137 ILE A CA 1
ATOM 1083 C C . ILE A 1 137 ? 4.089 10.017 7.242 1.00 92.31 137 ILE A C 1
ATOM 1085 O O . ILE A 1 137 ? 4.825 10.722 7.914 1.00 92.31 137 ILE A O 1
ATOM 1089 N N . GLU A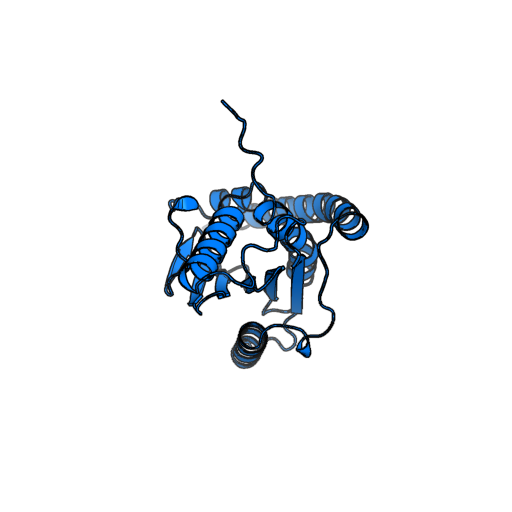 1 138 ? 4.444 9.500 6.068 1.00 90.62 138 GLU A N 1
ATOM 1090 C CA . GLU A 1 138 ? 5.769 9.687 5.497 1.00 90.62 138 GLU A CA 1
ATOM 1091 C C . GLU A 1 138 ? 5.703 9.624 3.973 1.00 90.62 138 GLU A C 1
ATOM 1093 O O . GLU A 1 138 ? 4.990 8.793 3.399 1.00 90.62 138 GLU A O 1
ATOM 1098 N N . ARG A 1 139 ? 6.458 10.508 3.315 1.00 89.81 139 ARG A N 1
ATOM 1099 C CA . ARG A 1 139 ? 6.571 10.580 1.858 1.00 89.81 139 ARG A CA 1
ATOM 1100 C C . ARG A 1 139 ? 8.039 10.663 1.451 1.00 89.81 139 ARG A C 1
ATOM 1102 O O . ARG A 1 139 ? 8.726 11.623 1.784 1.00 89.81 139 ARG A O 1
ATOM 1109 N N . HIS A 1 140 ? 8.485 9.708 0.640 1.00 86.19 140 HIS A N 1
ATOM 1110 C CA . HIS A 1 140 ? 9.753 9.790 -0.095 1.00 86.19 140 HIS A CA 1
ATOM 1111 C C . HIS A 1 140 ? 9.492 10.094 -1.573 1.00 86.19 140 HIS A C 1
ATOM 1113 O O . HIS A 1 140 ? 8.368 10.386 -1.946 1.00 86.19 140 HIS A O 1
ATOM 1119 N N . ALA A 1 141 ? 10.496 10.060 -2.453 1.00 83.44 141 ALA A N 1
ATOM 1120 C CA . ALA A 1 141 ? 10.281 10.387 -3.869 1.00 83.44 141 ALA A CA 1
ATOM 1121 C C . ALA A 1 141 ? 9.317 9.408 -4.574 1.00 83.44 141 ALA A C 1
ATOM 1123 O O . ALA A 1 141 ? 8.408 9.831 -5.286 1.00 83.44 141 ALA A O 1
ATOM 1124 N N . ASN A 1 142 ? 9.478 8.103 -4.346 1.00 88.06 142 ASN A N 1
ATOM 1125 C CA . ASN A 1 142 ? 8.719 7.052 -5.037 1.00 88.06 142 ASN A CA 1
ATOM 1126 C C . ASN A 1 142 ? 7.999 6.102 -4.075 1.00 88.06 142 ASN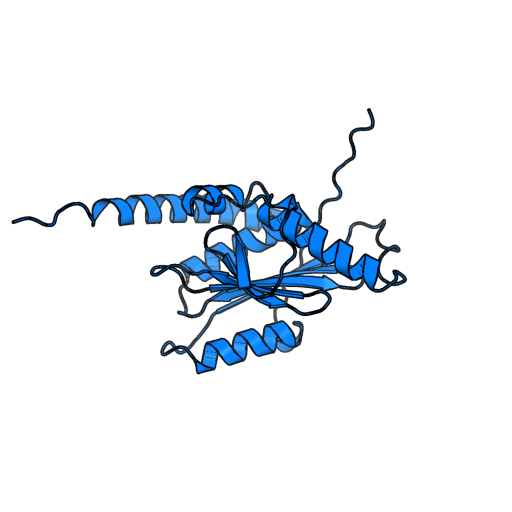 A C 1
ATOM 1128 O O . ASN A 1 142 ? 7.594 5.008 -4.462 1.00 88.06 142 ASN A O 1
ATOM 1132 N N . GLU A 1 143 ? 7.874 6.514 -2.817 1.00 92.81 143 GLU A N 1
ATOM 1133 C CA . GLU A 1 143 ? 7.336 5.693 -1.741 1.00 92.81 143 GLU A CA 1
ATOM 1134 C C . GLU A 1 143 ? 6.493 6.557 -0.807 1.00 92.81 143 GLU A C 1
ATOM 1136 O O . GLU A 1 143 ? 6.742 7.762 -0.691 1.00 92.81 143 GLU A O 1
ATOM 1141 N N . ALA A 1 144 ? 5.510 5.960 -0.144 1.00 94.62 144 ALA A N 1
ATOM 1142 C CA . ALA A 1 144 ? 4.804 6.599 0.958 1.00 94.62 144 ALA A CA 1
ATOM 1143 C C . ALA A 1 144 ? 4.308 5.565 1.966 1.00 94.62 144 ALA A C 1
ATOM 1145 O O . ALA A 1 144 ? 3.946 4.445 1.591 1.00 94.62 144 ALA A O 1
ATOM 1146 N N . VAL A 1 145 ? 4.236 5.984 3.226 1.00 93.38 145 VAL A N 1
ATOM 1147 C CA . VAL A 1 145 ? 3.639 5.213 4.316 1.00 93.38 145 VAL A CA 1
ATOM 1148 C C . VAL A 1 145 ? 2.326 5.870 4.725 1.00 93.38 145 VAL A C 1
ATOM 1150 O O . VAL A 1 145 ? 2.278 7.048 5.083 1.00 93.38 145 VAL A O 1
ATOM 1153 N N . TRP A 1 146 ? 1.254 5.089 4.688 1.00 93.19 146 TRP A N 1
ATOM 1154 C CA . TRP A 1 146 ? -0.100 5.477 5.055 1.00 93.19 146 TRP A CA 1
ATOM 1155 C C . TRP A 1 146 ? -0.536 4.709 6.293 1.00 93.19 146 TRP A C 1
ATOM 1157 O O . TRP A 1 146 ? -0.624 3.488 6.270 1.00 93.19 146 TRP A O 1
ATOM 1167 N N . HIS A 1 147 ? -0.823 5.419 7.372 1.00 89.88 147 HIS A N 1
ATOM 1168 C CA . HIS A 1 147 ? -1.260 4.835 8.628 1.00 89.88 147 HIS A CA 1
ATOM 1169 C C . HIS A 1 147 ? -2.781 4.881 8.769 1.00 89.88 147 HIS A C 1
ATOM 1171 O O . HIS A 1 147 ? -3.396 5.919 8.508 1.00 89.88 147 HIS A O 1
ATOM 1177 N N . TYR A 1 148 ? -3.379 3.780 9.220 1.00 87.00 148 TYR A N 1
ATOM 1178 C CA . TYR A 1 148 ? -4.813 3.685 9.456 1.00 87.00 148 TYR A CA 1
ATOM 1179 C C . TYR A 1 148 ? -5.178 4.252 10.829 1.00 87.00 148 TYR A C 1
ATOM 1181 O O . TYR A 1 148 ? -4.824 3.698 11.865 1.00 87.00 148 TYR A O 1
ATOM 1189 N N . VAL A 1 149 ? -5.913 5.361 10.851 1.00 80.94 149 VAL A N 1
ATOM 1190 C CA . VAL A 1 149 ? -6.279 6.079 12.076 1.00 80.94 149 VAL A CA 1
ATOM 1191 C C . VAL A 1 149 ? -7.678 5.655 12.529 1.00 80.94 149 VAL A C 1
ATOM 1193 O O . VAL A 1 149 ? -8.667 6.324 12.231 1.00 80.94 149 VAL A O 1
ATOM 1196 N N . HIS A 1 150 ? -7.777 4.548 13.272 1.00 78.75 150 HIS A N 1
ATOM 1197 C CA . HIS A 1 150 ? -9.038 4.091 13.867 1.00 78.75 150 HIS A CA 1
ATOM 1198 C C . HIS A 1 150 ? -8.822 3.400 15.230 1.00 78.75 150 HIS A C 1
ATOM 1200 O O . HIS A 1 150 ? -7.875 2.640 15.377 1.00 78.75 150 HIS A O 1
ATOM 1206 N N . PRO A 1 151 ? -9.706 3.565 16.237 1.00 70.94 151 PRO A N 1
ATOM 1207 C CA . PRO A 1 151 ? -9.497 2.965 17.565 1.00 70.94 151 PRO A CA 1
ATOM 1208 C C . PRO A 1 151 ? -9.455 1.431 17.597 1.00 70.94 151 PRO A C 1
ATOM 1210 O O . PRO A 1 151 ? -8.968 0.851 18.561 1.00 70.94 151 PRO A O 1
ATOM 1213 N N . ALA A 1 152 ? -10.034 0.778 16.586 1.00 70.00 152 ALA A N 1
ATOM 1214 C CA . ALA A 1 152 ? -10.168 -0.679 16.529 1.00 70.00 152 ALA A CA 1
ATOM 1215 C C . ALA A 1 152 ? -9.130 -1.386 15.645 1.00 70.00 152 ALA A C 1
ATOM 1217 O O . ALA A 1 152 ? -9.077 -2.606 15.699 1.00 70.00 152 ALA A O 1
ATOM 1218 N N . PHE A 1 153 ? -8.364 -0.649 14.836 1.00 73.06 153 PHE A N 1
ATOM 1219 C CA . PHE A 1 153 ? -7.416 -1.207 13.866 1.00 73.06 153 PHE A CA 1
ATOM 1220 C C . PHE A 1 153 ? -6.144 -0.368 13.884 1.00 73.06 153 PHE A C 1
ATOM 1222 O O . PHE A 1 153 ? -6.235 0.858 13.915 1.00 73.06 153 PHE A O 1
ATOM 1229 N N . ASN A 1 154 ? -4.976 -1.006 13.861 1.00 75.62 154 ASN A N 1
ATOM 1230 C CA . ASN A 1 154 ? -3.701 -0.300 13.962 1.00 75.62 154 ASN A CA 1
ATOM 1231 C C . ASN A 1 154 ? -2.679 -0.903 12.997 1.00 75.62 154 ASN A C 1
ATOM 1233 O O . ASN A 1 154 ? -1.893 -1.785 13.355 1.00 75.62 154 ASN A O 1
ATOM 1237 N N . PHE A 1 155 ? -2.702 -0.409 11.763 1.00 85.44 155 PHE A N 1
ATOM 1238 C CA . PHE A 1 155 ? -1.814 -0.868 10.709 1.00 85.44 155 PHE A CA 1
ATOM 1239 C C . PHE A 1 155 ? -1.335 0.282 9.828 1.00 85.44 155 PHE A C 1
ATOM 1241 O O . PHE A 1 155 ? -1.945 1.351 9.761 1.00 85.44 155 PHE A O 1
ATOM 1248 N N . SER A 1 156 ? -0.247 0.033 9.112 1.00 89.00 156 SER A N 1
ATOM 1249 C CA . SER A 1 156 ? 0.296 0.924 8.096 1.00 89.00 156 SER A CA 1
ATOM 1250 C C . SER A 1 156 ? 0.393 0.199 6.761 1.00 89.00 156 SER A C 1
ATOM 1252 O O . SER A 1 156 ? 0.788 -0.964 6.700 1.00 89.00 156 SER A O 1
ATOM 1254 N N . LEU A 1 157 ? 0.053 0.896 5.683 1.00 92.19 157 LEU A N 1
ATOM 1255 C CA . LEU A 1 157 ? 0.327 0.490 4.315 1.00 92.19 157 LEU A CA 1
ATOM 1256 C C . LEU A 1 157 ? 1.529 1.243 3.774 1.00 92.19 157 LEU A C 1
ATOM 1258 O O . LEU A 1 157 ? 1.686 2.441 3.980 1.00 92.19 157 LEU A O 1
ATOM 1262 N N . PHE A 1 158 ? 2.351 0.527 3.032 1.00 94.06 158 PHE A N 1
ATOM 1263 C CA . PHE A 1 158 ? 3.452 1.078 2.271 1.00 94.06 158 PHE A CA 1
ATOM 1264 C C . PHE A 1 158 ? 3.115 0.980 0.795 1.00 94.06 158 PHE A C 1
ATOM 1266 O O . PHE A 1 158 ? 2.725 -0.089 0.330 1.00 94.06 158 PHE A O 1
ATOM 1273 N N . PHE A 1 159 ? 3.305 2.060 0.050 1.00 94.44 159 PHE A N 1
ATOM 1274 C CA . PHE A 1 159 ? 3.208 2.057 -1.405 1.00 94.44 159 PHE A CA 1
ATOM 1275 C C . PHE A 1 159 ? 4.564 2.413 -1.992 1.00 94.44 159 PHE A C 1
ATOM 1277 O O . PHE A 1 159 ? 5.217 3.330 -1.500 1.00 94.44 159 PHE A O 1
ATOM 1284 N N . GLY A 1 160 ? 4.962 1.724 -3.060 1.00 91.62 160 GLY A N 1
ATOM 1285 C CA . GLY A 1 160 ? 6.215 1.986 -3.764 1.00 91.62 160 GLY A CA 1
ATOM 1286 C C . GLY A 1 160 ? 6.083 1.814 -5.275 1.00 91.62 160 GLY A C 1
ATOM 1287 O O . GLY A 1 160 ? 5.347 0.947 -5.752 1.00 91.62 160 GLY A O 1
ATOM 1288 N N . ALA A 1 161 ? 6.810 2.632 -6.034 1.00 89.00 161 ALA A N 1
ATOM 1289 C CA . ALA A 1 161 ? 6.969 2.478 -7.478 1.00 89.00 161 ALA A CA 1
ATOM 1290 C C . ALA A 1 161 ? 8.457 2.534 -7.850 1.00 89.00 161 ALA A C 1
ATOM 1292 O O . ALA A 1 161 ? 9.104 3.572 -7.743 1.00 89.00 161 ALA A O 1
ATOM 1293 N N . TYR A 1 162 ? 8.997 1.411 -8.306 1.00 83.31 162 TYR A N 1
ATOM 1294 C CA . TYR A 1 162 ? 10.413 1.225 -8.605 1.00 83.31 162 TYR A CA 1
ATOM 1295 C C . TYR A 1 162 ? 10.644 0.976 -10.091 1.00 83.31 162 TYR A C 1
ATOM 1297 O O . TYR A 1 162 ? 9.712 0.908 -10.899 1.00 83.31 162 TYR A O 1
ATOM 1305 N N . ASP A 1 163 ? 11.916 0.827 -10.451 1.00 74.31 163 ASP A N 1
ATOM 1306 C CA . ASP A 1 163 ? 12.342 0.479 -11.800 1.00 74.31 163 ASP A CA 1
ATOM 1307 C C . ASP A 1 163 ? 11.787 -0.899 -12.190 1.00 74.31 163 ASP A C 1
ATOM 1309 O O . ASP A 1 163 ? 12.341 -1.939 -11.854 1.00 74.31 163 ASP A O 1
ATOM 1313 N N . GLY A 1 164 ? 10.653 -0.889 -12.893 1.00 69.94 164 GLY A N 1
ATOM 1314 C CA . GLY A 1 164 ? 9.992 -2.087 -13.412 1.00 69.94 164 GLY A CA 1
ATOM 1315 C C . GLY A 1 164 ? 8.923 -2.693 -12.500 1.00 69.94 164 GLY A C 1
ATOM 1316 O O . GLY A 1 164 ? 8.066 -3.412 -13.012 1.00 69.94 164 GLY A O 1
ATOM 1317 N N . ASP A 1 165 ? 8.882 -2.338 -11.213 1.00 83.88 165 ASP A N 1
ATOM 1318 C CA . ASP A 1 165 ? 7.996 -2.960 -10.222 1.00 83.88 165 ASP A CA 1
ATOM 1319 C C . ASP A 1 165 ? 7.134 -1.939 -9.466 1.00 83.88 165 ASP A C 1
ATOM 1321 O O . ASP A 1 165 ? 7.567 -0.839 -9.132 1.00 83.88 165 ASP A O 1
ATOM 1325 N N . PHE A 1 166 ? 5.906 -2.332 -9.136 1.00 89.50 166 PHE A N 1
ATOM 1326 C CA . PHE A 1 166 ? 5.108 -1.681 -8.099 1.00 89.50 166 PHE A CA 1
ATOM 1327 C C . PHE A 1 166 ? 5.118 -2.523 -6.834 1.00 89.50 166 PHE A C 1
ATOM 1329 O O . PHE A 1 166 ? 5.176 -3.752 -6.913 1.00 89.50 166 PHE A O 1
ATOM 1336 N N . ALA A 1 167 ? 5.014 -1.871 -5.683 1.00 91.94 167 ALA A N 1
ATOM 1337 C CA . ALA A 1 167 ? 5.020 -2.539 -4.398 1.00 91.94 167 ALA A CA 1
ATOM 1338 C C . ALA A 1 167 ? 3.899 -2.053 -3.486 1.00 91.94 167 ALA A C 1
ATOM 1340 O O . ALA A 1 167 ? 3.581 -0.862 -3.436 1.00 91.94 167 ALA A O 1
ATOM 1341 N N . VAL A 1 168 ? 3.347 -2.998 -2.728 1.00 92.75 168 VAL A N 1
ATOM 1342 C CA . VAL A 1 168 ? 2.492 -2.721 -1.578 1.00 92.75 168 VAL A CA 1
ATOM 1343 C C . VAL A 1 168 ? 3.007 -3.519 -0.389 1.00 92.75 168 VAL A C 1
ATOM 1345 O O . VAL A 1 168 ? 3.180 -4.736 -0.472 1.00 92.75 168 VAL A O 1
ATOM 1348 N N . GLY A 1 169 ? 3.239 -2.828 0.718 1.00 91.38 169 GLY A N 1
ATOM 1349 C CA . GLY A 1 169 ? 3.573 -3.417 2.004 1.00 91.38 169 GLY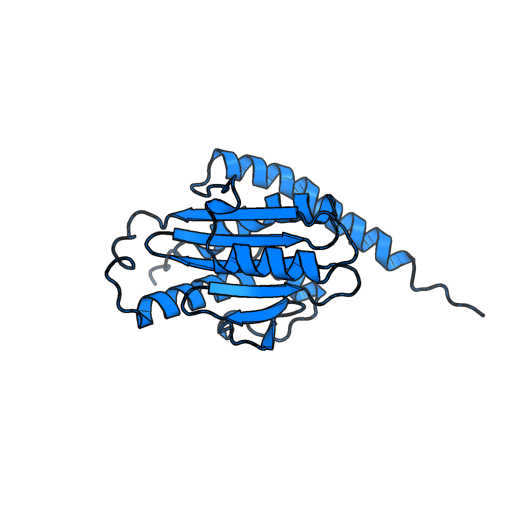 A CA 1
ATOM 1350 C C . GLY A 1 169 ? 2.488 -3.150 3.036 1.00 91.38 169 GLY A C 1
ATOM 1351 O O . GLY A 1 169 ? 1.692 -2.223 2.902 1.00 91.38 169 GLY A O 1
ATOM 1352 N N . PHE A 1 170 ? 2.473 -3.967 4.075 1.00 91.06 170 PHE A N 1
ATOM 1353 C CA . PHE A 1 170 ? 1.606 -3.832 5.233 1.00 91.06 170 PHE A CA 1
ATOM 1354 C C . PHE A 1 170 ? 2.392 -4.153 6.490 1.00 91.06 170 PHE A C 1
ATOM 1356 O O . PHE A 1 170 ? 3.175 -5.106 6.511 1.00 91.06 170 PHE A O 1
ATOM 1363 N N . ILE A 1 171 ? 2.162 -3.349 7.519 1.00 88.12 171 ILE A N 1
ATOM 1364 C CA . ILE A 1 171 ? 2.716 -3.512 8.855 1.00 88.12 171 ILE A CA 1
ATOM 1365 C C . ILE A 1 171 ? 1.546 -3.451 9.824 1.00 88.12 171 ILE A C 1
ATOM 1367 O O . ILE A 1 171 ? 0.870 -2.428 9.907 1.00 88.12 171 ILE A O 1
ATOM 1371 N N . GLU A 1 172 ? 1.323 -4.526 10.560 1.00 85.31 172 GLU A N 1
ATOM 1372 C CA . GLU A 1 172 ? 0.306 -4.601 11.602 1.00 85.31 172 GLU A CA 1
ATOM 1373 C C . GLU A 1 172 ? 0.975 -4.552 12.962 1.00 85.31 172 GLU A C 1
ATOM 1375 O O . GLU A 1 172 ? 1.956 -5.255 13.213 1.00 85.31 172 GLU A O 1
ATOM 1380 N N . VAL A 1 173 ? 0.480 -3.668 13.821 1.00 77.75 173 VAL A N 1
ATOM 1381 C CA . VAL A 1 173 ? 1.215 -3.237 15.012 1.00 77.75 173 VAL A CA 1
ATOM 1382 C C . VAL A 1 173 ? 0.880 -4.085 16.245 1.00 77.75 173 VAL A C 1
ATOM 1384 O O . VAL A 1 173 ? 1.685 -4.158 17.177 1.00 77.75 173 VAL A O 1
ATOM 1387 N N . ASN A 1 174 ? -0.282 -4.740 16.282 1.00 76.06 174 ASN A N 1
ATOM 1388 C CA . ASN A 1 174 ? -0.800 -5.424 17.468 1.00 76.06 174 ASN A CA 1
ATOM 1389 C C . ASN A 1 174 ? -0.617 -6.952 17.461 1.00 76.06 174 ASN A C 1
ATOM 1391 O O . ASN A 1 174 ? -0.880 -7.586 18.483 1.00 76.06 174 ASN A O 1
ATOM 1395 N N . GLY A 1 175 ? -0.151 -7.546 16.369 1.00 69.69 175 GLY A N 1
ATOM 1396 C CA . GLY A 1 175 ? -0.092 -8.991 16.155 1.00 69.69 175 GLY A CA 1
ATOM 1397 C C . GLY A 1 175 ? -1.454 -9.644 15.874 1.00 69.69 175 GLY A C 1
ATOM 1398 O O . GLY A 1 175 ? -1.613 -10.831 16.170 1.00 69.69 175 GLY A O 1
ATOM 1399 N N . ASP A 1 176 ? -2.452 -8.908 15.369 1.00 71.62 176 ASP A N 1
ATOM 1400 C CA . ASP A 1 176 ? -3.776 -9.466 15.065 1.00 71.62 176 ASP A CA 1
ATOM 1401 C C . ASP A 1 176 ? -3.732 -10.356 13.809 1.00 71.62 176 ASP A C 1
ATOM 1403 O O . ASP A 1 176 ? -3.519 -9.911 12.679 1.00 71.62 176 ASP A O 1
ATOM 1407 N N . MET A 1 177 ? -3.979 -11.653 14.010 1.00 67.44 177 MET A N 1
ATOM 1408 C CA . MET A 1 177 ? -3.975 -12.658 12.948 1.00 67.44 177 MET A CA 1
ATOM 1409 C C . MET A 1 177 ? -5.031 -12.394 11.862 1.00 67.44 177 MET A C 1
ATOM 1411 O O . MET A 1 177 ? -4.816 -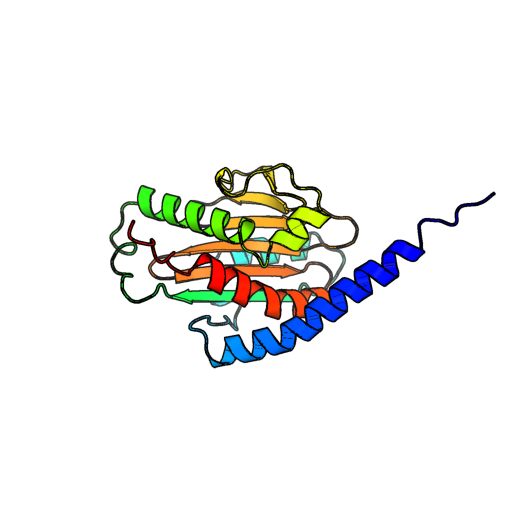12.759 10.709 1.00 67.44 177 MET A O 1
ATOM 1415 N N . PHE A 1 178 ? -6.176 -11.789 12.185 1.00 67.81 178 PHE A N 1
ATOM 1416 C CA . PHE A 1 178 ? -7.204 -11.470 11.191 1.00 67.81 178 PHE A CA 1
ATOM 1417 C C . PHE A 1 178 ? -6.798 -10.292 10.312 1.00 67.81 178 PHE A C 1
ATOM 1419 O O . PHE A 1 178 ? -7.076 -10.315 9.112 1.00 67.81 178 PHE A O 1
ATOM 1426 N N . GLU A 1 179 ? -6.124 -9.294 10.882 1.00 68.94 179 GLU A N 1
ATOM 1427 C CA . GLU A 1 179 ? -5.548 -8.186 10.119 1.00 68.94 179 GLU A CA 1
ATOM 1428 C C . GLU A 1 179 ? -4.403 -8.682 9.215 1.00 68.94 179 GLU A C 1
ATOM 1430 O O . GLU A 1 179 ? -4.368 -8.348 8.028 1.00 68.94 179 GLU A O 1
ATOM 1435 N N . ASP A 1 180 ? -3.535 -9.568 9.721 1.00 71.50 180 ASP A N 1
ATOM 1436 C CA . ASP A 1 180 ? -2.474 -10.215 8.934 1.00 71.50 180 ASP A CA 1
ATOM 1437 C C . ASP A 1 180 ? -3.039 -11.079 7.791 1.00 71.50 180 ASP A C 1
ATOM 1439 O O . ASP A 1 180 ? -2.632 -10.960 6.637 1.00 71.50 180 ASP A O 1
ATOM 1443 N N . LEU A 1 181 ? -4.036 -11.927 8.057 1.00 66.75 181 LEU A N 1
ATOM 1444 C CA . LEU A 1 181 ? -4.665 -12.744 7.012 1.00 66.75 181 LEU A CA 1
ATOM 1445 C C . LEU A 1 181 ? -5.429 -11.889 5.993 1.00 66.75 181 LEU A C 1
ATOM 1447 O O . LEU A 1 181 ? -5.379 -12.162 4.790 1.00 66.75 181 LEU A O 1
ATOM 1451 N N . GLY A 1 182 ? -6.121 -10.850 6.464 1.00 64.62 182 GLY A N 1
ATOM 1452 C CA . GLY A 1 182 ? -6.851 -9.910 5.623 1.00 64.62 182 GLY A CA 1
ATOM 1453 C C . GLY A 1 182 ? -5.928 -9.144 4.681 1.00 64.62 182 GLY A C 1
ATOM 1454 O O . GLY A 1 182 ? -6.223 -9.037 3.491 1.00 64.62 182 GLY A O 1
ATOM 1455 N N . SER A 1 183 ? -4.780 -8.674 5.170 1.00 71.06 183 SER A N 1
ATOM 1456 C CA . SER A 1 183 ? -3.792 -7.969 4.351 1.00 71.06 183 SER A CA 1
ATOM 1457 C C . SER A 1 183 ? -3.109 -8.904 3.350 1.00 71.06 183 SER A C 1
ATOM 1459 O O . SER A 1 183 ? -3.045 -8.590 2.160 1.00 71.06 183 SER A O 1
ATOM 1461 N N . ARG A 1 184 ? -2.711 -10.114 3.764 1.00 70.75 184 ARG A N 1
ATOM 1462 C CA . ARG A 1 184 ? -2.128 -11.121 2.858 1.00 70.75 184 ARG A CA 1
ATOM 1463 C C . ARG A 1 184 ? -3.032 -11.457 1.679 1.00 70.75 184 ARG A C 1
ATOM 1465 O O . ARG A 1 184 ? -2.546 -11.869 0.626 1.00 70.75 184 ARG A O 1
ATOM 1472 N N . PHE A 1 185 ? -4.337 -11.279 1.859 1.00 72.50 185 PHE A N 1
ATOM 1473 C CA . PHE A 1 185 ? -5.323 -11.417 0.808 1.00 72.50 185 PHE A CA 1
ATOM 1474 C C . PHE A 1 185 ? -5.549 -10.125 -0.002 1.00 72.50 185 PHE A C 1
ATOM 1476 O O . PHE A 1 185 ? -5.543 -10.144 -1.236 1.00 72.50 185 PHE A O 1
ATOM 1483 N N . LEU A 1 186 ? -5.774 -9.004 0.682 1.00 76.62 186 LEU A N 1
ATOM 1484 C CA . LEU A 1 186 ? -6.206 -7.754 0.067 1.00 76.62 186 LEU A CA 1
ATOM 1485 C C . LEU A 1 186 ? -5.085 -7.070 -0.725 1.00 76.62 186 LEU A C 1
ATOM 1487 O O . LEU A 1 186 ? -5.340 -6.557 -1.816 1.00 76.62 186 LEU A O 1
ATOM 1491 N N . LEU A 1 187 ? -3.847 -7.073 -0.222 1.00 82.38 187 LEU A N 1
ATOM 1492 C CA . LEU A 1 187 ? -2.745 -6.340 -0.857 1.00 82.38 187 LEU A CA 1
ATOM 1493 C C . LEU A 1 187 ? -2.388 -6.875 -2.246 1.00 82.38 187 LEU A C 1
ATOM 1495 O O . LEU A 1 187 ? -2.245 -6.047 -3.146 1.00 82.38 187 LEU A O 1
ATOM 1499 N N . PRO A 1 188 ? -2.304 -8.203 -2.489 1.00 83.81 188 PRO A N 1
ATOM 1500 C CA . PRO A 1 188 ? -2.129 -8.714 -3.844 1.00 83.81 188 PRO A CA 1
ATOM 1501 C C . PRO A 1 188 ? -3.199 -8.217 -4.815 1.00 83.81 188 PRO A C 1
ATOM 1503 O O . PRO A 1 188 ? -2.879 -7.907 -5.956 1.00 83.81 188 PRO A O 1
ATOM 1506 N N . MET A 1 189 ? -4.456 -8.103 -4.378 1.00 82.75 189 MET A N 1
ATOM 1507 C CA . MET A 1 189 ? -5.538 -7.609 -5.231 1.00 82.75 189 MET A CA 1
ATOM 1508 C C . MET A 1 189 ? -5.463 -6.109 -5.486 1.00 82.75 189 MET A C 1
ATOM 1510 O O . MET A 1 189 ? -5.700 -5.690 -6.616 1.00 82.75 189 MET A O 1
ATOM 1514 N N . LEU A 1 190 ? -5.139 -5.311 -4.464 1.00 84.88 190 LEU A N 1
ATOM 1515 C CA . LEU A 1 190 ? -4.922 -3.869 -4.609 1.00 84.88 190 LEU A CA 1
ATOM 1516 C C . LEU A 1 190 ? -3.770 -3.599 -5.575 1.00 84.88 190 LEU A C 1
ATOM 1518 O O . LEU A 1 190 ? -3.916 -2.824 -6.517 1.00 84.88 190 LEU A O 1
ATOM 1522 N N . LEU A 1 191 ? -2.652 -4.299 -5.380 1.00 87.12 191 LEU A N 1
ATOM 1523 C CA . LEU A 1 191 ? -1.477 -4.217 -6.236 1.00 87.12 191 LEU A CA 1
ATOM 1524 C C . LEU A 1 191 ? -1.786 -4.688 -7.663 1.00 87.12 191 LEU A C 1
ATOM 1526 O O . LEU A 1 191 ? -1.385 -4.051 -8.635 1.00 87.12 191 LEU A O 1
ATOM 1530 N N . GLU A 1 192 ? -2.530 -5.785 -7.808 1.00 84.56 192 GLU A N 1
ATOM 1531 C CA . GLU A 1 192 ? -2.959 -6.301 -9.104 1.00 84.56 192 GLU A CA 1
ATOM 1532 C C . GLU A 1 192 ? -3.870 -5.302 -9.837 1.00 84.56 192 GLU A C 1
ATOM 1534 O O . GLU A 1 192 ? -3.681 -5.071 -11.029 1.00 84.56 192 GLU A O 1
ATOM 1539 N N . ASP A 1 193 ? -4.841 -4.700 -9.153 1.00 82.94 193 ASP A N 1
ATOM 1540 C CA . ASP A 1 193 ? -5.777 -3.745 -9.752 1.00 82.94 193 ASP A CA 1
ATOM 1541 C C . ASP A 1 193 ? -5.065 -2.441 -10.138 1.00 82.94 193 ASP A C 1
ATOM 1543 O O . ASP A 1 193 ? -5.172 -1.986 -11.278 1.00 82.94 193 ASP A O 1
ATOM 1547 N N . ALA A 1 194 ? -4.241 -1.896 -9.240 1.00 85.00 194 ALA A N 1
ATOM 1548 C CA . ALA A 1 194 ? -3.540 -0.635 -9.463 1.00 85.00 194 ALA A CA 1
ATOM 1549 C C . ALA A 1 194 ? -2.465 -0.722 -10.561 1.00 85.00 194 ALA A C 1
ATOM 1551 O O . ALA A 1 194 ? -2.285 0.214 -11.348 1.00 85.00 194 ALA A O 1
ATOM 1552 N N . ALA A 1 195 ? -1.786 -1.865 -10.671 1.00 79.81 195 ALA A N 1
ATOM 1553 C CA . ALA A 1 195 ? -0.756 -2.091 -11.682 1.00 79.81 195 ALA A CA 1
ATOM 1554 C C . ALA A 1 195 ? -1.310 -2.439 -13.078 1.00 79.81 195 ALA A C 1
ATOM 1556 O O . ALA A 1 195 ? -0.545 -2.487 -14.046 1.00 79.81 195 ALA A O 1
ATOM 1557 N N . ARG A 1 196 ? -2.618 -2.699 -13.229 1.00 73.56 196 ARG A N 1
ATOM 1558 C CA . ARG A 1 196 ? -3.211 -2.962 -14.550 1.00 73.56 196 ARG A CA 1
ATOM 1559 C C . ARG A 1 196 ? -3.205 -1.692 -15.390 1.00 73.56 196 ARG A C 1
ATOM 1561 O O . ARG A 1 196 ? -3.673 -0.636 -14.975 1.00 73.56 196 ARG A O 1
ATOM 1568 N N . LYS A 1 197 ? -2.712 -1.787 -16.624 1.00 60.97 197 LYS A N 1
ATOM 1569 C CA . LYS A 1 197 ? -2.914 -0.727 -17.618 1.00 60.97 197 LYS A CA 1
ATOM 1570 C C . LYS A 1 197 ? -4.417 -0.676 -17.898 1.00 60.97 197 LYS A C 1
ATOM 1572 O O . LYS A 1 197 ? -4.984 -1.695 -18.297 1.00 60.97 197 LYS A O 1
ATOM 1577 N N . GLU A 1 198 ? -5.069 0.466 -17.685 1.00 55.09 198 GLU A N 1
ATOM 1578 C CA . GLU A 1 198 ? -6.410 0.650 -18.236 1.00 55.09 198 GLU A CA 1
ATOM 1579 C C . GLU A 1 198 ? -6.306 0.393 -19.738 1.00 55.09 198 GLU A C 1
ATOM 1581 O O . GLU A 1 198 ? -5.533 1.050 -20.445 1.00 55.09 198 GLU A O 1
ATOM 1586 N N . LYS A 1 199 ? -7.052 -0.598 -20.235 1.00 45.19 199 LYS A N 1
ATOM 1587 C CA . LYS A 1 199 ? -7.328 -0.666 -21.665 1.00 45.19 199 LYS A CA 1
ATOM 1588 C C . LYS A 1 199 ? -8.093 0.612 -21.973 1.00 45.19 199 LYS A C 1
ATOM 1590 O O . LYS A 1 199 ? -9.294 0.669 -21.716 1.00 45.19 199 LYS A O 1
ATOM 1595 N N . ARG A 1 200 ? -7.402 1.636 -22.486 1.00 40.81 200 ARG A N 1
ATOM 1596 C CA . ARG A 1 200 ? -8.063 2.765 -23.139 1.00 40.81 200 ARG A CA 1
ATOM 1597 C C . ARG A 1 200 ? -9.027 2.142 -24.140 1.00 40.81 200 ARG A C 1
ATOM 1599 O O . ARG A 1 200 ? -8.589 1.484 -25.082 1.00 40.81 200 ARG A O 1
ATOM 1606 N N . LYS A 1 201 ? -10.331 2.273 -23.895 1.00 35.84 201 LYS A N 1
ATOM 1607 C CA . LYS A 1 201 ? -11.311 2.050 -24.950 1.00 35.84 201 LYS A CA 1
ATOM 1608 C C . LYS A 1 201 ? -10.987 3.121 -25.984 1.00 35.84 201 LYS A C 1
ATOM 1610 O O . LYS A 1 201 ? -11.129 4.302 -25.685 1.00 35.84 201 LYS A O 1
ATOM 1615 N N . SER A 1 202 ? -10.437 2.716 -27.123 1.00 34.88 202 SER A N 1
ATOM 1616 C CA . SER A 1 202 ? -10.390 3.573 -28.301 1.00 34.88 202 SER A CA 1
ATOM 1617 C C . SER A 1 202 ? -11.835 3.944 -28.612 1.00 34.88 202 SER A C 1
ATOM 1619 O O . SER A 1 202 ? -12.633 3.054 -28.918 1.00 34.88 202 SER A O 1
ATOM 1621 N N . VAL A 1 203 ? -12.165 5.214 -28.398 1.00 37.41 203 VAL A N 1
ATOM 1622 C CA . VAL A 1 203 ? -13.377 5.844 -28.924 1.00 37.41 203 VAL A CA 1
ATOM 1623 C C . VAL A 1 203 ? -13.083 6.235 -30.360 1.00 37.41 203 VAL A C 1
ATOM 1625 O O . VAL A 1 203 ? -11.975 6.778 -30.577 1.00 37.41 203 VAL A O 1
#

Radius of gyration: 17.5 Å; chains: 1; bounding box: 46×34×62 Å

Sequence (203 aa):
MGRKETANMSHLQRFAVSTTVTTGLFAGAYLYYTSPVRAIKRIEDTPSAFQAALQDLKTSSFNKNPTWGFYTRSRLPSAEDLHNAPITRKQEAFTEFTQRIFGSKWYKLEAVLSGAKEVAQDVQSKEGEKFGNMKCIERHANEAVWHYVHPAFNFSLFFGAYDGDFAVGFIEVNGDMFEDLGSRFLLPMLLEDAARKEKRKSV

Foldseek 3Di:
DDPDDPPPVVVVVVVVLVVCLVVLVVVQVVCVVPPQKDKDDDPVPDDPVSVVVQVVLCVPDPAHDKDKIKIKHFFDVVQPDPLPDDLVVLLVLLLLLQLQLCVDPLNVVQLVVLVFPDRSNVDNLDQQDDGRQWGFNDDDSFKTKIFGHDPVFGKIWIWGGDRRMTMIMMIGRRPDPSVVSSCSRSVSVSRRRSSDDPPPPPD

Organism: NCBI:txid329046